Protein AF-A0A936ED18-F1 (afdb_monomer)

Sequence (251 aa):
MFDWNVVWSSPESDWTSATAWGDMDGDGDLDLAVANIYQPTQIYRAENETLNLFWSSAEVGNGQDIAWGDMDDDGDLDLAVGGVPVNLVYENREGEFVLDWSSTESATTRAIAWGDVDGDGDLDLAVGNAGINQLYKNNGGALTLAWSSAEADNTFSLAWGDVDRDNDLDLVVGNYGLTANRLYLNNSGTLALSWSSAEEEDTTSVAWGDIDGDSDLDLAVGNYNAQPNRLYLNTEGNLDLAWTTTLADTT

Structure (mmCIF, N/CA/C/O backbone):
data_AF-A0A936ED18-F1
#
_entry.id   AF-A0A936ED18-F1
#
loop_
_atom_site.group_PDB
_atom_site.id
_atom_site.type_symbol
_atom_site.label_atom_id
_atom_site.label_alt_id
_atom_site.label_comp_id
_atom_site.label_asym_id
_atom_site.label_entity_id
_atom_site.label_seq_id
_atom_site.pdbx_PDB_ins_code
_atom_site.Cartn_x
_atom_site.Cartn_y
_atom_site.Cartn_z
_atom_site.occupancy
_atom_site.B_iso_or_equiv
_atom_site.auth_seq_id
_atom_site.auth_comp_id
_atom_site.auth_asym_id
_atom_site.auth_atom_id
_atom_site.pdbx_PDB_model_num
ATOM 1 N N . MET A 1 1 ? 16.133 -26.882 19.789 1.00 54.38 1 MET A N 1
ATOM 2 C CA . MET A 1 1 ? 17.007 -25.695 19.745 1.00 54.38 1 MET A CA 1
ATOM 3 C C . MET A 1 1 ? 17.150 -25.388 18.272 1.00 54.38 1 MET A C 1
ATOM 5 O O . MET A 1 1 ? 17.714 -26.216 17.573 1.00 54.38 1 MET A O 1
ATOM 9 N N . PHE A 1 2 ? 16.480 -24.341 17.798 1.00 61.56 2 PHE A N 1
ATOM 10 C CA . PHE A 1 2 ? 16.638 -23.877 16.422 1.00 61.56 2 PHE A CA 1
ATOM 11 C C . PHE A 1 2 ? 17.972 -23.142 16.339 1.00 61.56 2 PHE A C 1
ATOM 13 O O . PHE A 1 2 ? 18.313 -22.399 17.262 1.00 61.56 2 PHE A O 1
ATOM 20 N N . ASP A 1 3 ? 18.747 -23.439 15.306 1.00 70.44 3 ASP A N 1
ATOM 21 C CA . ASP A 1 3 ? 20.043 -22.818 15.076 1.00 70.44 3 ASP A CA 1
ATOM 22 C C . ASP A 1 3 ? 19.832 -21.627 14.139 1.00 70.44 3 ASP A C 1
ATOM 24 O O . ASP A 1 3 ? 19.547 -21.801 12.957 1.00 70.44 3 ASP A O 1
ATOM 28 N N . TRP A 1 4 ? 19.878 -20.417 14.695 1.00 79.38 4 TRP A N 1
ATOM 29 C CA . TRP A 1 4 ? 19.662 -19.165 13.967 1.00 79.38 4 TRP A CA 1
ATOM 30 C C . TRP A 1 4 ? 20.977 -18.679 13.350 1.00 79.38 4 TRP A C 1
ATOM 32 O O . TRP A 1 4 ? 21.493 -17.618 13.704 1.00 79.38 4 TRP A O 1
ATOM 42 N N . ASN A 1 5 ? 21.555 -19.489 12.464 1.00 83.38 5 ASN A N 1
ATOM 43 C CA . ASN A 1 5 ? 22.746 -19.099 11.717 1.00 83.38 5 ASN A CA 1
ATOM 44 C C . ASN A 1 5 ? 22.362 -18.218 10.528 1.00 83.38 5 ASN A C 1
ATOM 46 O O . ASN A 1 5 ? 21.384 -18.484 9.834 1.00 83.38 5 ASN A O 1
ATOM 50 N N . VAL A 1 6 ? 23.174 -17.196 10.264 1.00 82.62 6 VAL A N 1
ATOM 51 C CA . VAL A 1 6 ? 23.081 -16.426 9.020 1.00 82.62 6 VAL A CA 1
ATOM 52 C C . VAL A 1 6 ? 23.448 -17.354 7.863 1.00 82.62 6 VAL A C 1
ATOM 54 O O . VAL A 1 6 ? 24.589 -17.811 7.781 1.00 82.62 6 VAL A O 1
ATOM 57 N N . VAL A 1 7 ? 22.479 -17.642 6.995 1.00 83.38 7 VAL A N 1
ATOM 58 C CA . VAL A 1 7 ? 22.664 -18.482 5.797 1.00 83.38 7 VAL A CA 1
ATOM 59 C C . VAL A 1 7 ? 23.070 -17.664 4.572 1.00 83.38 7 VAL A C 1
ATOM 61 O O . VAL A 1 7 ? 23.747 -18.175 3.684 1.00 83.38 7 VAL A O 1
ATOM 64 N N . TRP A 1 8 ? 22.724 -16.375 4.557 1.00 87.88 8 TRP A N 1
ATOM 65 C CA . TRP A 1 8 ? 23.047 -15.449 3.481 1.00 87.88 8 TRP A CA 1
ATOM 66 C C . TRP A 1 8 ? 23.107 -14.002 3.985 1.00 87.88 8 TRP A C 1
ATOM 68 O O . TRP A 1 8 ? 22.421 -13.629 4.935 1.00 87.88 8 TRP A O 1
ATOM 78 N N . SER A 1 9 ? 23.930 -13.189 3.330 1.00 84.06 9 SER A N 1
ATOM 79 C CA . SER A 1 9 ? 23.974 -11.734 3.483 1.00 84.06 9 SER A CA 1
ATOM 80 C C . SER A 1 9 ? 24.199 -11.117 2.110 1.00 84.06 9 SER A C 1
ATOM 82 O O . SER A 1 9 ? 25.062 -11.614 1.376 1.00 84.06 9 SER A O 1
ATOM 84 N N . SER A 1 10 ? 23.498 -10.029 1.783 1.00 80.38 10 SER A N 1
ATOM 85 C CA . SER A 1 10 ? 23.769 -9.305 0.542 1.00 80.38 10 SER A CA 1
ATOM 86 C C . SER A 1 10 ? 25.223 -8.800 0.531 1.00 80.38 10 SER A C 1
ATOM 88 O O . SER A 1 10 ? 25.765 -8.423 1.576 1.00 80.38 10 SER A O 1
ATOM 90 N N . PRO A 1 11 ? 25.902 -8.826 -0.630 1.00 77.19 11 PRO A N 1
ATOM 91 C CA . PRO A 1 11 ? 27.247 -8.268 -0.760 1.00 77.19 11 PRO A CA 1
ATOM 92 C C . PRO A 1 11 ? 27.241 -6.732 -0.853 1.00 77.19 11 PRO A C 1
ATOM 94 O O . PRO A 1 11 ? 28.294 -6.111 -0.704 1.00 77.19 11 PRO A O 1
ATOM 97 N N . GLU A 1 12 ? 26.076 -6.138 -1.118 1.00 78.06 12 GLU A N 1
ATOM 98 C CA . GLU A 1 12 ? 25.869 -4.699 -1.274 1.00 78.06 12 GLU A CA 1
ATOM 99 C C . GLU A 1 12 ? 25.781 -3.989 0.087 1.00 78.06 12 GLU A C 1
ATOM 101 O O . GLU A 1 12 ? 25.346 -4.557 1.088 1.00 78.06 12 GLU A O 1
ATOM 106 N N . SER A 1 13 ? 26.181 -2.716 0.127 1.00 80.56 13 SER A N 1
ATOM 107 C CA . SER A 1 13 ? 26.105 -1.866 1.329 1.00 80.56 13 SER A CA 1
ATOM 108 C C . SER A 1 13 ? 24.971 -0.841 1.256 1.00 80.56 13 SER A C 1
ATOM 110 O O . SER A 1 13 ? 25.089 0.260 1.803 1.00 80.56 13 SER A O 1
ATOM 112 N N . ASP A 1 14 ? 23.919 -1.177 0.518 1.00 85.00 14 ASP A N 1
ATOM 113 C CA . ASP A 1 14 ? 22.814 -0.277 0.222 1.00 85.00 14 ASP A CA 1
ATOM 114 C C . ASP A 1 14 ? 21.907 -0.064 1.434 1.00 85.00 14 ASP A C 1
ATOM 116 O O . ASP A 1 14 ? 21.881 -0.842 2.391 1.00 85.00 14 ASP A O 1
ATOM 120 N N . TRP A 1 15 ? 21.179 1.050 1.420 1.00 90.69 15 TRP A N 1
ATOM 121 C CA . TRP A 1 15 ? 20.176 1.341 2.436 1.00 90.69 15 TRP A CA 1
ATOM 122 C C . TRP A 1 15 ? 18.835 0.804 1.960 1.00 90.69 15 TRP A C 1
ATOM 124 O O . TRP A 1 15 ? 18.133 1.470 1.204 1.00 90.69 15 TRP A O 1
ATOM 134 N N . THR A 1 16 ? 18.494 -0.400 2.401 1.00 92.00 16 THR A N 1
ATOM 135 C CA . THR A 1 16 ? 17.199 -1.023 2.118 1.00 92.00 16 THR A CA 1
ATOM 136 C C . THR A 1 16 ? 16.125 -0.443 3.034 1.00 92.00 16 THR A C 1
ATOM 138 O O . THR A 1 16 ? 16.312 -0.368 4.250 1.00 92.00 16 THR A O 1
ATOM 141 N N . SER A 1 17 ? 15.014 -0.006 2.446 1.00 94.31 17 SER A N 1
ATOM 142 C CA . SER A 1 17 ? 13.858 0.556 3.157 1.00 94.31 17 SER A CA 1
ATOM 143 C C . SER A 1 17 ? 12.741 -0.465 3.347 1.00 94.31 17 SER A C 1
ATOM 145 O O . SER A 1 17 ? 12.109 -0.465 4.400 1.00 94.31 17 SER A O 1
ATOM 147 N N . ALA A 1 18 ? 12.544 -1.348 2.366 1.00 96.69 18 ALA A N 1
ATOM 148 C CA . ALA A 1 18 ? 11.504 -2.366 2.384 1.00 96.69 18 ALA A CA 1
ATOM 149 C C . ALA A 1 18 ? 11.919 -3.626 1.617 1.00 96.69 18 ALA A C 1
ATOM 151 O O . ALA A 1 18 ? 12.785 -3.594 0.737 1.00 96.69 18 ALA A O 1
ATOM 152 N N . THR A 1 19 ? 11.277 -4.736 1.970 1.00 97.12 19 THR A N 1
ATOM 153 C CA . THR A 1 19 ? 11.480 -6.068 1.393 1.00 97.12 19 THR A CA 1
ATOM 154 C C . THR A 1 19 ? 10.131 -6.739 1.180 1.00 97.12 19 THR A C 1
ATOM 156 O O . THR A 1 19 ? 9.298 -6.671 2.083 1.00 97.12 19 THR A O 1
ATOM 159 N N . ALA A 1 20 ? 9.962 -7.473 0.084 1.00 98.06 20 ALA A N 1
ATOM 160 C CA . ALA A 1 20 ? 8.796 -8.325 -0.139 1.00 98.06 20 ALA A CA 1
ATOM 161 C C . ALA A 1 20 ? 9.226 -9.707 -0.640 1.00 98.06 20 ALA A C 1
ATOM 163 O O . ALA A 1 20 ? 10.127 -9.818 -1.471 1.00 98.06 20 ALA A O 1
ATOM 164 N N . TRP A 1 21 ? 8.571 -10.748 -0.127 1.00 97.81 21 TRP A N 1
ATOM 165 C CA . TRP A 1 21 ? 8.765 -12.127 -0.573 1.00 97.81 21 TRP A CA 1
ATOM 166 C C . TRP A 1 21 ? 7.647 -12.532 -1.534 1.00 97.81 21 TRP A C 1
ATOM 168 O O . TRP A 1 21 ? 6.486 -12.239 -1.250 1.00 97.81 21 TRP A O 1
ATOM 178 N N . GLY A 1 22 ? 7.987 -13.214 -2.624 1.00 96.75 22 GLY A N 1
ATOM 179 C CA . GLY A 1 22 ? 7.035 -13.719 -3.618 1.00 96.75 22 GLY A CA 1
ATOM 180 C C . GLY A 1 22 ? 7.686 -14.785 -4.495 1.00 96.75 22 GLY A C 1
ATOM 181 O O . GLY A 1 22 ? 8.886 -14.721 -4.709 1.00 96.75 22 GLY A O 1
ATOM 182 N N . ASP A 1 23 ? 6.925 -15.774 -4.948 1.00 96.12 23 ASP A N 1
ATOM 183 C CA . ASP A 1 23 ? 7.397 -16.799 -5.893 1.00 96.12 23 ASP A CA 1
ATOM 184 C C . ASP A 1 23 ? 7.250 -16.234 -7.314 1.00 96.12 23 ASP A C 1
ATOM 186 O O . ASP A 1 23 ? 6.160 -16.289 -7.883 1.00 96.12 23 ASP A O 1
ATOM 190 N N . MET A 1 24 ? 8.289 -15.562 -7.831 1.00 95.06 24 MET A N 1
ATOM 191 C CA . MET A 1 24 ? 8.181 -14.801 -9.091 1.00 95.06 24 MET A CA 1
ATOM 192 C C . MET A 1 24 ? 8.385 -15.660 -10.344 1.00 95.06 24 MET A C 1
ATOM 194 O O . MET A 1 24 ? 8.153 -15.168 -11.448 1.00 95.06 24 MET A O 1
ATOM 198 N N . ASP A 1 25 ? 8.860 -16.901 -10.200 1.00 93.38 25 ASP A N 1
ATOM 199 C CA . ASP A 1 25 ? 9.063 -17.829 -11.320 1.00 93.38 25 ASP A CA 1
ATOM 200 C C . ASP A 1 25 ? 8.286 -19.156 -11.197 1.00 93.38 25 ASP A C 1
ATOM 202 O O . ASP A 1 25 ? 8.380 -20.023 -12.076 1.00 93.38 25 ASP A O 1
ATOM 206 N N . GLY A 1 26 ? 7.449 -19.285 -10.163 1.00 93.25 26 GLY A N 1
ATOM 207 C CA . GLY A 1 26 ? 6.506 -20.383 -9.972 1.00 93.25 26 GLY A CA 1
ATOM 208 C C . GLY A 1 26 ? 7.170 -21.703 -9.581 1.00 93.25 26 GLY A C 1
ATOM 209 O O . GLY A 1 26 ? 6.584 -22.775 -9.801 1.00 93.25 26 GLY A O 1
ATOM 210 N N . ASP A 1 27 ? 8.400 -21.663 -9.064 1.00 93.69 27 ASP A N 1
ATOM 211 C CA . ASP A 1 27 ? 9.161 -22.853 -8.688 1.00 93.69 27 ASP A CA 1
ATOM 212 C C . ASP A 1 27 ? 8.855 -23.356 -7.262 1.00 93.69 27 ASP A C 1
ATOM 214 O O . ASP A 1 27 ? 9.178 -24.504 -6.917 1.00 93.69 27 ASP A O 1
ATOM 218 N N . GLY A 1 28 ? 8.112 -22.558 -6.487 1.00 93.19 28 GLY A N 1
ATOM 219 C CA . GLY A 1 28 ? 7.664 -22.845 -5.129 1.00 93.19 28 GLY A CA 1
ATOM 220 C C . GLY A 1 28 ? 8.601 -22.347 -4.027 1.00 93.19 28 GLY A C 1
ATOM 221 O O . GLY A 1 28 ? 8.231 -22.458 -2.849 1.00 93.19 28 GLY A O 1
ATOM 222 N N . ASP A 1 29 ? 9.775 -21.814 -4.367 1.00 94.50 29 ASP A N 1
ATOM 223 C CA . ASP A 1 29 ? 10.644 -21.084 -3.452 1.00 94.50 29 ASP A CA 1
ATOM 224 C C . ASP A 1 29 ? 10.296 -19.580 -3.500 1.00 94.50 29 ASP A C 1
ATOM 226 O O . ASP A 1 29 ? 9.948 -19.020 -4.530 1.00 94.50 29 ASP A O 1
ATOM 230 N N . LEU A 1 30 ? 10.329 -18.894 -2.351 1.00 96.19 30 LEU A N 1
ATOM 231 C CA . LEU A 1 30 ? 10.054 -17.452 -2.322 1.00 96.19 30 LEU A CA 1
ATOM 232 C C . LEU A 1 30 ? 11.314 -16.657 -2.666 1.00 96.19 30 LEU A C 1
ATOM 234 O O . LEU A 1 30 ? 12.345 -16.800 -2.004 1.00 96.19 30 LEU A O 1
ATOM 238 N N . ASP A 1 31 ? 11.176 -15.728 -3.600 1.00 97.00 31 ASP A N 1
ATOM 239 C CA . ASP A 1 31 ? 12.182 -14.760 -4.013 1.00 97.00 31 ASP A CA 1
ATOM 240 C C . ASP A 1 31 ? 12.042 -13.439 -3.263 1.00 97.00 31 ASP A C 1
ATOM 242 O O . ASP A 1 31 ? 10.969 -13.065 -2.784 1.00 97.00 31 ASP A O 1
ATOM 246 N N . LEU A 1 32 ? 13.151 -12.709 -3.149 1.00 97.12 32 LEU A N 1
ATOM 247 C CA . LEU A 1 32 ? 13.230 -11.486 -2.357 1.00 97.12 32 LEU A CA 1
ATOM 248 C C . LEU A 1 32 ? 13.351 -10.254 -3.253 1.00 97.12 32 LEU A C 1
ATOM 250 O O . LEU A 1 32 ? 14.406 -10.011 -3.841 1.00 97.12 32 LEU A O 1
ATOM 254 N N . ALA A 1 33 ? 12.327 -9.407 -3.262 1.00 97.81 33 ALA A N 1
ATOM 255 C CA . ALA A 1 33 ? 12.436 -8.041 -3.756 1.00 97.81 33 ALA A CA 1
ATOM 256 C C . ALA A 1 33 ? 12.873 -7.085 -2.644 1.00 97.81 33 ALA A C 1
ATOM 258 O O . ALA A 1 33 ? 12.4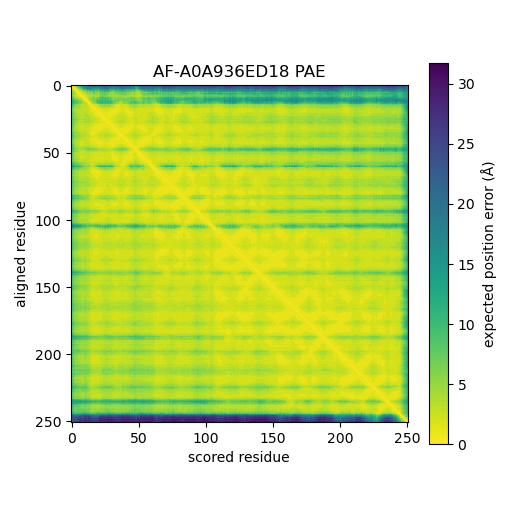53 -7.206 -1.490 1.00 97.81 33 ALA A O 1
ATOM 259 N N . VAL A 1 34 ? 13.691 -6.097 -3.002 1.00 97.00 34 VAL A N 1
ATOM 260 C CA . VAL A 1 34 ? 14.165 -5.043 -2.099 1.00 97.00 34 VAL A CA 1
ATOM 261 C C . VAL A 1 34 ? 14.072 -3.668 -2.743 1.00 97.00 34 VAL A C 1
ATOM 263 O O . VAL A 1 34 ? 14.646 -3.413 -3.806 1.00 97.00 34 VAL A O 1
ATOM 266 N N . ALA A 1 35 ? 13.408 -2.754 -2.039 1.00 96.81 35 ALA A N 1
ATOM 267 C CA . ALA A 1 35 ? 13.459 -1.330 -2.325 1.00 96.81 35 ALA A CA 1
ATOM 268 C C . ALA A 1 35 ? 14.669 -0.709 -1.623 1.00 96.81 35 ALA A C 1
ATOM 270 O O . ALA A 1 35 ? 14.837 -0.827 -0.405 1.00 96.81 35 ALA A O 1
ATOM 271 N N . ASN A 1 36 ? 15.502 -0.014 -2.396 1.00 95.44 36 ASN A N 1
ATOM 272 C CA . ASN A 1 36 ? 16.691 0.648 -1.880 1.00 95.44 36 ASN A CA 1
ATOM 273 C C . ASN A 1 36 ? 16.589 2.175 -1.993 1.00 95.44 36 ASN A C 1
ATOM 275 O O . ASN A 1 36 ? 15.934 2.742 -2.871 1.00 95.44 36 ASN A O 1
ATOM 279 N N . ILE A 1 37 ? 17.281 2.854 -1.083 1.00 93.38 37 ILE A N 1
ATOM 280 C CA . ILE A 1 37 ? 17.378 4.307 -1.014 1.00 93.38 37 ILE A CA 1
ATOM 281 C C . ILE A 1 37 ? 18.620 4.766 -1.789 1.00 93.38 37 ILE A C 1
ATOM 283 O O . ILE A 1 37 ? 19.741 4.369 -1.474 1.00 93.38 37 ILE A O 1
ATOM 287 N N . TYR A 1 38 ? 18.423 5.661 -2.761 1.00 93.25 38 TYR A N 1
ATOM 288 C CA . TYR A 1 38 ? 19.455 6.191 -3.668 1.00 93.25 38 TYR A CA 1
ATOM 289 C C . TYR A 1 38 ? 20.162 5.128 -4.519 1.00 93.25 38 TYR A C 1
ATOM 291 O O . TYR A 1 38 ? 21.264 5.374 -5.009 1.00 93.25 38 TYR A O 1
ATOM 299 N N . GLN A 1 39 ? 19.533 3.967 -4.686 1.00 94.81 39 GLN A N 1
ATOM 300 C CA . GLN A 1 39 ? 20.057 2.799 -5.387 1.00 94.81 39 GLN A CA 1
ATOM 301 C C . GLN A 1 39 ? 18.920 2.117 -6.161 1.00 94.81 39 GLN A C 1
ATOM 303 O O . GLN A 1 39 ? 17.752 2.409 -5.890 1.00 94.81 39 GLN A O 1
ATOM 308 N N . PRO A 1 40 ? 19.229 1.239 -7.128 1.00 95.56 40 PRO A N 1
ATOM 309 C CA . PRO A 1 40 ? 18.208 0.473 -7.832 1.00 95.56 40 PRO A CA 1
ATOM 310 C C . PRO A 1 40 ? 17.373 -0.398 -6.890 1.00 95.56 40 PRO A C 1
ATOM 312 O O . PRO A 1 40 ? 17.897 -0.970 -5.931 1.00 95.56 40 PRO A O 1
ATOM 315 N N . THR A 1 41 ? 16.095 -0.577 -7.220 1.00 96.38 41 THR A N 1
ATOM 316 C CA . THR A 1 41 ? 15.324 -1.740 -6.760 1.00 96.38 41 THR A CA 1
ATOM 317 C C . THR A 1 41 ? 15.977 -3.006 -7.305 1.00 96.38 41 THR A C 1
ATOM 319 O O . THR A 1 41 ? 16.385 -3.030 -8.473 1.00 96.38 41 THR A O 1
ATOM 322 N N . GLN A 1 42 ? 16.087 -4.036 -6.467 1.00 96.62 42 GLN A N 1
ATOM 323 C CA . GLN A 1 42 ? 16.711 -5.310 -6.820 1.00 96.62 42 GLN A CA 1
ATOM 324 C C . GLN A 1 42 ? 15.792 -6.481 -6.484 1.00 96.62 42 GLN A C 1
ATOM 326 O O . GLN A 1 42 ? 15.000 -6.408 -5.545 1.00 96.62 42 GLN A O 1
ATOM 331 N N . ILE A 1 43 ? 15.954 -7.571 -7.228 1.00 97.12 43 ILE A N 1
ATOM 332 C CA . ILE A 1 43 ? 15.314 -8.856 -6.949 1.00 97.12 43 ILE A CA 1
ATOM 333 C C . ILE A 1 43 ? 16.407 -9.910 -6.803 1.00 97.12 43 ILE A C 1
ATOM 335 O O . ILE A 1 43 ? 17.327 -9.986 -7.626 1.00 97.12 43 ILE A O 1
ATOM 339 N N . TYR A 1 44 ? 16.305 -10.714 -5.753 1.00 96.50 44 TYR A N 1
ATOM 340 C CA . TYR A 1 44 ? 17.177 -11.841 -5.479 1.00 96.50 44 TYR A CA 1
ATOM 341 C C . TYR A 1 44 ? 16.382 -13.136 -5.611 1.00 96.50 44 TYR A C 1
ATOM 343 O O . TYR A 1 44 ? 15.467 -13.364 -4.821 1.00 96.50 44 TYR A O 1
ATOM 351 N N . ARG A 1 45 ? 16.769 -13.984 -6.567 1.00 96.25 45 ARG A N 1
ATOM 352 C CA . ARG A 1 45 ? 16.155 -15.297 -6.758 1.00 96.25 45 ARG A CA 1
ATOM 353 C C . ARG A 1 45 ? 16.688 -16.306 -5.745 1.00 96.25 45 ARG A C 1
ATOM 355 O O . ARG A 1 45 ? 17.909 -16.366 -5.524 1.00 96.25 45 ARG A O 1
ATOM 362 N N . ALA A 1 46 ? 15.799 -17.088 -5.150 1.00 95.75 46 ALA A N 1
ATOM 363 C CA . ALA A 1 46 ? 16.128 -18.206 -4.290 1.00 95.75 46 ALA A CA 1
ATOM 364 C C . ALA A 1 46 ? 16.588 -19.406 -5.129 1.00 95.75 46 ALA A C 1
ATOM 366 O O . ALA A 1 46 ? 15.912 -19.878 -6.025 1.00 95.75 46 ALA A O 1
ATOM 367 N N . GLU A 1 47 ? 17.786 -19.915 -4.846 1.00 92.50 47 GLU A N 1
ATOM 368 C CA . GLU A 1 47 ? 18.294 -21.141 -5.455 1.00 92.50 47 GLU A CA 1
ATOM 369 C C . GLU A 1 47 ? 19.134 -21.911 -4.440 1.00 92.50 47 GLU A C 1
ATOM 371 O O . GLU A 1 47 ? 20.111 -21.385 -3.895 1.00 92.50 47 GLU A O 1
ATOM 376 N N . ASN A 1 48 ? 18.815 -23.192 -4.233 1.00 87.88 48 ASN A N 1
ATOM 377 C CA . ASN A 1 48 ? 19.576 -24.089 -3.354 1.00 87.88 48 ASN A CA 1
ATOM 378 C C . ASN A 1 48 ? 19.821 -23.490 -1.952 1.00 87.88 48 ASN A C 1
ATOM 380 O O . ASN A 1 48 ? 20.955 -23.497 -1.470 1.00 87.88 48 ASN A O 1
ATOM 384 N N . GLU A 1 49 ? 18.772 -22.954 -1.317 1.00 85.12 49 GLU A N 1
ATOM 385 C CA . GLU A 1 49 ? 18.825 -22.311 0.011 1.00 85.12 49 GLU A CA 1
ATOM 386 C C . GLU A 1 49 ? 19.689 -21.027 0.070 1.00 85.12 49 GLU A C 1
ATOM 388 O O . GLU A 1 49 ? 20.093 -20.585 1.149 1.00 85.12 49 GLU A O 1
ATOM 393 N N . THR A 1 50 ? 19.985 -20.408 -1.077 1.00 90.62 50 THR A N 1
ATOM 394 C CA . THR A 1 50 ? 20.740 -19.146 -1.175 1.00 90.62 50 THR A CA 1
ATOM 395 C C . THR A 1 50 ? 20.014 -18.120 -2.034 1.00 90.62 50 THR A C 1
ATOM 397 O O . THR A 1 50 ? 19.226 -18.490 -2.893 1.00 90.62 50 THR A O 1
ATOM 400 N N . LEU A 1 51 ? 20.300 -16.833 -1.829 1.00 93.94 51 LEU A N 1
ATOM 401 C CA . LEU A 1 51 ? 19.749 -15.740 -2.631 1.00 93.94 51 LEU A CA 1
ATOM 402 C C . LEU A 1 51 ? 20.797 -15.217 -3.621 1.00 93.94 51 LEU A C 1
ATOM 404 O O . LEU A 1 51 ? 21.926 -14.894 -3.237 1.00 93.94 51 LEU A O 1
ATOM 408 N N . ASN A 1 52 ? 20.433 -15.098 -4.893 1.00 93.38 52 ASN A N 1
ATOM 409 C CA . ASN A 1 52 ? 21.316 -14.600 -5.945 1.00 93.38 52 ASN A CA 1
ATOM 410 C C . ASN A 1 52 ? 20.691 -13.376 -6.604 1.00 93.38 52 ASN A C 1
ATOM 412 O O . ASN A 1 52 ? 19.523 -13.418 -6.968 1.00 93.38 52 ASN A O 1
ATOM 416 N N . LEU A 1 53 ? 21.460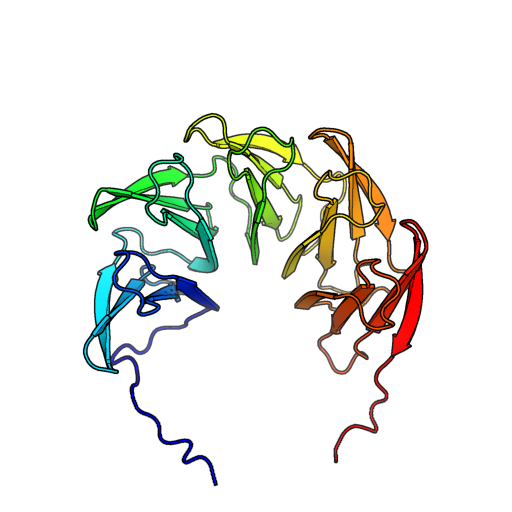 -12.294 -6.775 1.00 94.44 53 LEU A N 1
ATOM 417 C CA . LEU A 1 53 ? 20.971 -11.109 -7.484 1.00 94.44 53 LEU A CA 1
ATOM 418 C C . LEU A 1 53 ? 20.541 -11.517 -8.899 1.00 94.44 53 LEU A C 1
ATOM 420 O O . LEU A 1 53 ? 21.379 -11.918 -9.709 1.00 94.44 53 LEU A O 1
ATOM 424 N N . PHE A 1 54 ? 19.243 -11.418 -9.163 1.00 95.69 54 PHE A N 1
ATOM 425 C CA . PHE A 1 54 ? 18.615 -11.830 -10.410 1.00 95.69 54 PHE A CA 1
ATOM 426 C C . PHE A 1 54 ? 18.392 -10.629 -11.324 1.00 95.69 54 PHE A C 1
ATOM 428 O O . PHE A 1 54 ? 18.777 -10.652 -12.493 1.00 95.69 54 PHE A O 1
ATOM 435 N N . TRP A 1 55 ? 17.842 -9.550 -10.767 1.00 96.69 55 TRP A N 1
ATOM 436 C CA . TRP A 1 55 ? 17.485 -8.359 -11.526 1.00 96.69 55 TRP A CA 1
ATOM 437 C C . TRP A 1 55 ? 17.770 -7.068 -10.754 1.00 96.69 55 TRP A C 1
ATOM 439 O O . TRP A 1 55 ? 17.842 -7.036 -9.523 1.00 96.69 55 TRP A O 1
ATOM 449 N N . SER A 1 56 ? 17.968 -5.982 -11.498 1.00 96.00 56 SER A N 1
ATOM 450 C CA . SER A 1 56 ? 18.077 -4.622 -10.974 1.00 96.00 56 SER A CA 1
ATOM 451 C C . SER A 1 56 ? 17.420 -3.647 -11.942 1.00 96.00 56 SER A C 1
ATOM 453 O O . SER A 1 56 ? 17.711 -3.679 -13.138 1.00 96.00 56 SER A O 1
ATOM 455 N N . SER A 1 57 ? 16.588 -2.758 -11.407 1.00 96.38 57 SER A N 1
ATOM 456 C CA . SER A 1 57 ? 16.009 -1.642 -12.168 1.00 96.38 57 SER A CA 1
ATOM 457 C C . SER A 1 57 ? 17.088 -0.750 -12.794 1.00 96.38 57 SER A C 1
ATOM 459 O O . SER A 1 57 ? 18.214 -0.643 -12.295 1.00 96.38 57 SER A O 1
ATOM 461 N N . ALA A 1 58 ? 16.752 -0.092 -13.906 1.00 94.62 58 ALA A N 1
ATOM 462 C CA . ALA A 1 58 ? 17.631 0.909 -14.515 1.00 94.62 58 ALA A CA 1
ATOM 463 C C . ALA A 1 58 ? 17.596 2.233 -13.730 1.00 94.62 58 ALA A C 1
ATOM 465 O O . ALA A 1 58 ? 18.557 3.009 -13.725 1.00 94.62 58 ALA A O 1
ATOM 466 N N . GLU A 1 59 ? 16.468 2.487 -13.079 1.00 92.88 59 GLU A N 1
ATOM 467 C CA . GLU A 1 59 ? 16.155 3.653 -12.285 1.00 92.88 59 GLU A CA 1
ATOM 468 C C . GLU A 1 59 ? 16.885 3.589 -10.944 1.00 92.88 59 GLU A C 1
ATOM 470 O O . GLU A 1 59 ? 16.707 2.681 -10.139 1.00 92.88 59 GLU A O 1
ATOM 475 N N . VAL A 1 60 ? 17.685 4.614 -10.663 1.00 91.19 60 VAL A N 1
ATOM 476 C CA . VAL A 1 60 ? 18.232 4.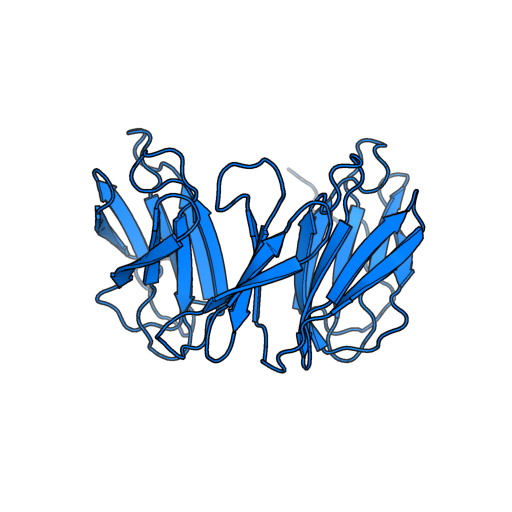833 -9.323 1.00 91.19 60 VAL A CA 1
ATOM 477 C C . VAL A 1 60 ? 17.270 5.750 -8.586 1.00 91.19 60 VAL A C 1
ATOM 479 O O . VAL A 1 60 ? 17.194 6.947 -8.877 1.00 91.19 60 VAL A O 1
ATOM 482 N N . GLY A 1 61 ? 16.508 5.170 -7.665 1.00 85.88 61 GLY A N 1
ATOM 483 C CA . GLY A 1 61 ? 15.410 5.840 -6.985 1.00 85.88 61 GLY A CA 1
ATOM 484 C C . GLY A 1 61 ? 15.602 5.934 -5.481 1.00 85.88 61 GLY A C 1
ATOM 485 O O . GLY A 1 61 ? 16.618 5.536 -4.914 1.00 85.88 61 GLY A O 1
ATOM 486 N N . ASN A 1 62 ? 14.598 6.495 -4.823 1.00 92.81 62 ASN A N 1
ATOM 487 C CA . ASN A 1 62 ? 14.443 6.374 -3.385 1.00 92.81 62 ASN A CA 1
ATOM 488 C C . ASN A 1 62 ? 13.195 5.532 -3.119 1.00 92.81 62 ASN A C 1
ATOM 490 O O . ASN A 1 62 ? 12.123 6.089 -2.877 1.00 92.81 62 ASN A O 1
ATOM 494 N N . GLY A 1 63 ? 13.343 4.210 -3.248 1.00 94.94 63 GLY A N 1
ATOM 495 C CA . GLY A 1 63 ? 12.296 3.263 -2.891 1.00 94.94 63 GLY A CA 1
ATOM 496 C C . GLY A 1 63 ? 12.062 3.319 -1.386 1.00 94.94 63 GLY A C 1
ATOM 497 O O . GLY A 1 63 ? 13.013 3.374 -0.604 1.00 94.94 63 GLY A O 1
ATOM 498 N N . GLN A 1 64 ? 10.805 3.377 -0.976 1.00 96.56 64 GLN A N 1
ATOM 499 C CA . GLN A 1 64 ? 10.372 3.453 0.420 1.00 96.56 64 GLN A CA 1
ATOM 500 C C . GLN A 1 64 ? 9.537 2.240 0.811 1.00 96.56 64 GLN A C 1
ATOM 502 O O . GLN A 1 64 ? 9.612 1.831 1.963 1.00 96.56 64 GLN A O 1
ATOM 507 N N . ASP A 1 65 ? 8.795 1.673 -0.140 1.00 98.12 65 ASP A N 1
ATOM 508 C CA . ASP A 1 65 ? 8.006 0.465 0.059 1.00 98.12 65 ASP A CA 1
ATOM 509 C C . ASP A 1 65 ? 7.910 -0.354 -1.238 1.00 98.12 65 ASP A C 1
ATOM 511 O O . ASP A 1 65 ? 8.180 0.172 -2.325 1.00 98.12 65 ASP A O 1
ATOM 515 N N . ILE A 1 66 ? 7.588 -1.643 -1.126 1.00 98.38 66 ILE A N 1
ATOM 516 C CA . ILE A 1 66 ? 7.605 -2.594 -2.243 1.00 98.38 66 ILE A CA 1
ATOM 517 C C . ILE A 1 66 ? 6.561 -3.696 -2.060 1.00 98.38 66 ILE A C 1
ATOM 519 O O . ILE A 1 66 ? 6.426 -4.238 -0.966 1.00 98.38 66 ILE A O 1
ATOM 523 N N . ALA A 1 67 ? 5.844 -4.047 -3.128 1.00 98.56 67 ALA A N 1
ATOM 524 C CA . ALA A 1 67 ? 4.802 -5.068 -3.083 1.00 98.56 67 ALA A CA 1
ATOM 525 C C . ALA A 1 67 ? 4.727 -5.868 -4.390 1.00 98.56 67 ALA A C 1
ATOM 527 O O . ALA A 1 67 ? 4.763 -5.292 -5.479 1.00 98.56 67 ALA A O 1
ATOM 528 N N . TRP A 1 68 ? 4.581 -7.187 -4.252 1.00 98.44 68 TRP A N 1
ATOM 529 C CA . TRP A 1 68 ? 4.274 -8.102 -5.351 1.00 98.44 68 TRP A CA 1
ATOM 530 C C . TRP A 1 68 ? 2.766 -8.146 -5.613 1.00 98.44 68 TRP A C 1
ATOM 532 O O . TRP A 1 68 ? 1.993 -8.157 -4.652 1.00 98.44 68 TRP A O 1
ATOM 542 N N . GLY A 1 69 ? 2.359 -8.212 -6.876 1.00 97.25 69 GLY A N 1
ATOM 543 C CA . GLY A 1 69 ? 0.972 -8.425 -7.295 1.00 97.25 69 GLY A CA 1
ATOM 544 C C . GLY A 1 69 ? 0.910 -8.728 -8.788 1.00 97.25 69 GLY A C 1
ATOM 545 O O . GLY A 1 69 ? 1.725 -8.199 -9.522 1.00 97.25 69 GLY A O 1
ATOM 546 N N . ASP A 1 70 ? -0.011 -9.583 -9.213 1.00 96.88 70 ASP A N 1
ATOM 547 C CA . ASP A 1 70 ? -0.293 -9.846 -10.631 1.00 96.88 70 ASP A CA 1
ATOM 548 C C . ASP A 1 70 ? -1.175 -8.698 -11.155 1.00 96.88 70 ASP A C 1
ATOM 550 O O . ASP A 1 70 ? -2.334 -8.570 -10.756 1.00 96.88 70 ASP A O 1
ATOM 554 N N . MET A 1 71 ? -0.587 -7.752 -11.892 1.00 96.44 71 MET A N 1
ATOM 555 C CA . MET A 1 71 ? -1.267 -6.527 -12.325 1.00 96.44 71 MET A CA 1
ATOM 556 C C . MET A 1 71 ? -1.989 -6.717 -13.663 1.00 96.44 71 MET A C 1
ATOM 558 O O . MET A 1 71 ? -2.906 -5.947 -13.964 1.00 96.44 71 MET A O 1
ATOM 562 N N . ASP A 1 72 ? -1.604 -7.680 -14.491 1.00 95.44 72 ASP A N 1
ATOM 563 C CA . ASP A 1 72 ? -2.228 -7.902 -15.798 1.00 95.44 72 ASP A CA 1
ATOM 564 C C . ASP A 1 72 ? -2.974 -9.241 -15.932 1.00 95.44 72 ASP A C 1
ATOM 566 O O . ASP A 1 72 ? -3.495 -9.542 -17.015 1.00 95.44 72 ASP A O 1
ATOM 570 N N . ASP A 1 73 ? -3.140 -9.957 -14.814 1.00 95.44 73 ASP A N 1
ATOM 571 C CA . ASP A 1 73 ? -3.858 -11.228 -14.682 1.00 95.44 73 ASP A CA 1
ATOM 572 C C . ASP A 1 73 ? -3.260 -12.344 -15.561 1.00 95.44 73 ASP A C 1
ATOM 574 O O . ASP A 1 73 ? -3.969 -13.250 -16.039 1.00 95.44 73 ASP A O 1
ATOM 578 N N . ASP A 1 74 ? -1.951 -12.289 -15.819 1.00 94.62 74 ASP A N 1
ATOM 579 C CA . ASP A 1 74 ? -1.248 -13.292 -16.617 1.00 94.62 74 ASP A CA 1
ATOM 580 C C . ASP A 1 74 ? -0.737 -14.488 -15.788 1.00 94.62 74 ASP A C 1
ATOM 582 O O . ASP A 1 74 ? -0.462 -15.563 -16.345 1.00 94.62 74 ASP A O 1
ATOM 586 N N . GLY A 1 75 ? -0.772 -14.360 -14.457 1.00 93.38 75 GLY A N 1
ATOM 587 C CA . GLY A 1 75 ? -0.376 -15.367 -13.480 1.00 93.38 75 GLY A CA 1
ATOM 588 C C . GLY A 1 75 ? 1.051 -15.217 -12.952 1.00 93.38 75 GLY A C 1
ATOM 589 O O . GLY A 1 75 ? 1.408 -15.968 -12.036 1.00 93.38 75 GLY A O 1
ATOM 590 N N . ASP A 1 76 ? 1.843 -14.289 -13.490 1.00 95.06 76 ASP A N 1
ATOM 591 C CA . ASP A 1 76 ? 3.180 -13.960 -13.012 1.00 95.06 76 ASP A CA 1
ATOM 592 C C . ASP A 1 76 ? 3.121 -12.769 -12.029 1.00 95.06 76 ASP A C 1
ATOM 594 O O . ASP A 1 76 ? 2.282 -11.877 -12.107 1.00 95.06 76 ASP A O 1
ATOM 598 N N . LEU A 1 77 ? 3.999 -12.755 -11.018 1.00 97.44 77 LEU A N 1
ATOM 599 C CA . LEU A 1 77 ? 4.025 -11.649 -10.053 1.00 97.44 77 LEU A CA 1
ATOM 600 C C . LEU A 1 77 ? 4.757 -10.426 -10.620 1.00 97.44 77 LEU A C 1
ATOM 602 O O . LEU A 1 77 ? 5.962 -10.494 -10.884 1.00 97.44 77 LEU A O 1
ATOM 606 N N . ASP A 1 78 ? 4.072 -9.282 -10.649 1.00 98.00 78 ASP A N 1
ATOM 607 C CA . ASP A 1 78 ? 4.632 -7.964 -10.952 1.00 98.00 78 ASP A CA 1
ATOM 608 C C . ASP A 1 78 ? 5.060 -7.212 -9.695 1.00 98.00 78 ASP A C 1
ATOM 610 O O . ASP A 1 78 ? 4.684 -7.531 -8.562 1.00 98.00 78 ASP A O 1
ATOM 614 N N . LEU A 1 79 ? 5.860 -6.163 -9.888 1.00 98.31 79 LEU A N 1
ATOM 615 C CA . LEU A 1 79 ? 6.504 -5.449 -8.794 1.00 98.31 79 LEU A CA 1
ATOM 616 C C . LEU A 1 79 ? 6.123 -3.970 -8.753 1.00 98.31 79 LEU A C 1
ATOM 618 O O . LEU A 1 79 ? 6.603 -3.172 -9.560 1.00 98.31 79 LEU A O 1
ATOM 622 N N . ALA A 1 80 ? 5.357 -3.571 -7.737 1.00 98.50 80 ALA A N 1
ATOM 623 C CA . ALA A 1 80 ? 5.151 -2.167 -7.397 1.00 98.50 80 ALA A CA 1
ATOM 624 C C . ALA A 1 80 ? 6.226 -1.662 -6.433 1.00 98.50 80 ALA A C 1
ATOM 626 O O . ALA A 1 80 ? 6.570 -2.315 -5.448 1.00 98.50 80 ALA A O 1
ATOM 627 N N . VAL A 1 81 ? 6.716 -0.450 -6.685 1.00 98.38 81 VAL A N 1
ATOM 628 C CA . VAL A 1 81 ? 7.685 0.255 -5.845 1.00 98.38 81 VAL A CA 1
ATOM 629 C C . VAL A 1 81 ? 7.148 1.644 -5.521 1.00 98.38 81 VAL A C 1
ATOM 631 O O . VAL A 1 81 ? 7.033 2.511 -6.393 1.00 98.38 81 VAL A O 1
ATOM 634 N N . GLY A 1 82 ? 6.855 1.869 -4.243 1.00 97.81 82 GLY A N 1
ATOM 635 C CA . GLY A 1 82 ? 6.519 3.181 -3.709 1.00 97.81 82 GLY A CA 1
ATOM 636 C C . GLY A 1 82 ? 7.790 3.970 -3.419 1.00 97.81 82 GLY A C 1
ATOM 637 O O . GLY A 1 82 ? 8.709 3.448 -2.786 1.00 97.81 82 GLY A O 1
ATOM 638 N N . GLY A 1 83 ? 7.882 5.228 -3.849 1.00 95.56 83 GLY A N 1
ATOM 639 C CA . GLY A 1 83 ? 9.099 6.001 -3.608 1.00 95.56 83 GLY A CA 1
ATOM 640 C C . GLY A 1 83 ? 9.037 7.486 -3.936 1.00 95.56 83 GLY A C 1
ATOM 641 O O . GLY A 1 83 ? 7.988 8.125 -3.894 1.00 95.56 83 GLY A O 1
ATOM 642 N N . VAL A 1 84 ? 10.216 8.054 -4.208 1.00 93.50 84 VAL A N 1
ATOM 643 C CA . VAL A 1 84 ? 10.411 9.463 -4.581 1.00 93.50 84 VAL A CA 1
ATOM 644 C C . VAL A 1 84 ? 11.215 9.546 -5.886 1.00 93.50 84 VAL A C 1
ATOM 646 O O . VAL A 1 84 ? 12.259 8.894 -5.985 1.00 93.50 84 VAL A O 1
ATOM 649 N N . PRO A 1 85 ? 10.823 10.402 -6.852 1.00 92.06 85 PRO A N 1
ATOM 650 C CA . PRO A 1 85 ? 9.661 11.297 -6.822 1.00 92.06 85 PRO A CA 1
ATOM 651 C C . PRO A 1 85 ? 8.345 10.639 -7.240 1.00 92.06 85 PRO A C 1
ATOM 653 O O . PRO A 1 85 ? 7.317 11.272 -7.069 1.00 92.06 85 PRO A O 1
ATOM 656 N N . VAL A 1 86 ? 8.377 9.443 -7.818 1.00 95.56 86 VAL A N 1
ATOM 657 C CA . VAL A 1 86 ? 7.213 8.758 -8.392 1.00 95.56 86 VAL A CA 1
ATOM 658 C C . VAL A 1 86 ? 7.171 7.312 -7.914 1.00 95.56 86 VAL A C 1
ATOM 660 O O . VAL A 1 86 ? 8.197 6.768 -7.498 1.00 95.56 86 VAL A O 1
ATOM 663 N N . ASN A 1 87 ? 5.995 6.704 -8.012 1.00 97.75 87 ASN A N 1
ATOM 664 C CA . ASN A 1 87 ? 5.816 5.263 -7.874 1.00 97.75 87 ASN A CA 1
ATOM 665 C C . ASN A 1 87 ? 6.042 4.597 -9.225 1.00 97.75 87 ASN A C 1
ATOM 667 O O . ASN A 1 87 ? 5.726 5.197 -10.253 1.00 97.75 87 ASN A O 1
ATOM 671 N N . LEU A 1 88 ? 6.566 3.378 -9.212 1.00 97.69 88 LEU A N 1
ATOM 672 C CA . LEU A 1 88 ? 6.883 2.601 -10.408 1.00 97.69 88 LEU A CA 1
ATOM 673 C C . LEU A 1 88 ? 6.239 1.221 -10.292 1.00 97.69 88 LEU A C 1
ATOM 675 O O . LEU A 1 88 ? 6.217 0.665 -9.196 1.00 97.69 88 LEU A O 1
ATOM 679 N N . VAL A 1 89 ? 5.759 0.673 -11.405 1.00 98.25 89 VAL A N 1
ATOM 680 C CA . VAL A 1 89 ? 5.368 -0.739 -11.501 1.00 98.25 89 VAL A CA 1
ATOM 681 C C . VAL A 1 89 ? 6.123 -1.387 -12.653 1.00 98.25 89 VAL A C 1
ATOM 683 O O . VAL A 1 89 ? 6.200 -0.822 -13.750 1.00 98.25 89 VAL A O 1
ATOM 686 N N . TYR A 1 90 ? 6.722 -2.540 -12.370 1.00 98.25 90 TYR A N 1
ATOM 687 C CA . TYR A 1 90 ? 7.457 -3.347 -13.330 1.00 98.25 90 TYR A CA 1
ATOM 688 C C . TYR A 1 90 ? 6.687 -4.635 -13.604 1.00 98.25 90 TYR A C 1
ATOM 690 O O . TYR A 1 90 ? 6.485 -5.409 -12.672 1.00 98.25 90 TYR A O 1
ATOM 698 N N . GLU A 1 91 ? 6.319 -4.845 -14.864 1.00 97.94 91 GLU A N 1
ATOM 699 C CA . GLU A 1 91 ? 5.659 -6.058 -15.359 1.00 97.94 91 GLU A CA 1
ATOM 700 C C . GLU A 1 91 ? 6.693 -7.174 -15.543 1.00 97.94 91 GLU A C 1
ATOM 702 O O . GLU A 1 91 ? 7.769 -6.928 -16.112 1.00 97.94 91 GLU A O 1
ATOM 707 N N . ASN A 1 92 ? 6.386 -8.377 -15.070 1.00 97.56 92 ASN A N 1
ATOM 708 C CA . ASN A 1 92 ? 7.216 -9.566 -15.182 1.00 97.56 92 ASN A CA 1
ATOM 709 C C . ASN A 1 92 ? 6.872 -10.360 -16.447 1.00 97.56 92 ASN A C 1
ATOM 711 O O . ASN A 1 92 ? 6.020 -11.233 -16.448 1.00 97.56 92 ASN A O 1
ATOM 715 N N . ARG A 1 93 ? 7.609 -10.126 -17.535 1.00 94.81 93 ARG A N 1
ATOM 716 C CA . ARG A 1 93 ? 7.393 -10.847 -18.799 1.00 94.81 93 ARG A CA 1
ATOM 717 C C . ARG A 1 93 ? 8.257 -12.098 -18.867 1.00 94.81 93 ARG A C 1
ATOM 719 O O . ARG A 1 93 ? 9.335 -12.065 -19.467 1.00 94.81 93 ARG A O 1
ATOM 726 N N . GLU A 1 94 ? 7.807 -13.187 -18.247 1.00 88.69 94 GLU A N 1
ATOM 727 C CA . GLU A 1 94 ? 8.533 -14.468 -18.187 1.00 88.69 94 GLU A CA 1
ATOM 728 C C . GLU A 1 94 ? 9.967 -14.321 -17.605 1.00 88.69 94 GLU A C 1
ATOM 730 O O . GLU A 1 94 ? 10.948 -14.863 -18.133 1.00 88.69 94 GLU A O 1
ATOM 735 N N . GLY A 1 95 ? 10.118 -13.545 -16.526 1.00 88.94 95 GLY A N 1
ATOM 736 C CA . GLY A 1 95 ? 11.389 -13.267 -15.844 1.00 88.94 95 GLY A CA 1
ATOM 737 C C . GLY A 1 95 ? 12.134 -12.021 -16.344 1.00 88.94 95 GLY A C 1
ATOM 738 O O . GLY A 1 95 ? 13.207 -11.694 -15.822 1.00 88.94 95 GLY A O 1
ATOM 739 N N . GLU A 1 96 ? 11.603 -11.312 -17.345 1.00 93.75 96 GLU A N 1
ATOM 740 C CA . GLU A 1 96 ? 12.089 -9.993 -17.761 1.00 93.75 96 GLU A CA 1
ATOM 741 C C . GLU A 1 96 ? 11.206 -8.883 -17.180 1.00 93.75 96 GLU A C 1
ATOM 743 O O . GLU A 1 96 ? 10.132 -8.590 -17.695 1.00 93.75 96 GLU A O 1
ATOM 748 N N . PHE A 1 97 ? 11.702 -8.210 -16.140 1.00 97.38 97 PHE A N 1
ATOM 749 C CA . PHE A 1 97 ? 11.016 -7.067 -15.540 1.00 97.38 97 PHE A CA 1
ATOM 750 C C . PHE A 1 97 ? 11.183 -5.803 -16.387 1.00 97.38 97 PHE A C 1
ATOM 752 O O . PHE A 1 97 ? 12.302 -5.299 -16.567 1.00 97.38 97 PHE A O 1
ATOM 759 N N . VAL A 1 98 ? 10.063 -5.263 -16.868 1.00 96.69 98 VAL A N 1
ATOM 760 C CA . VAL A 1 98 ? 10.000 -4.055 -17.699 1.00 96.69 98 VAL A CA 1
ATOM 761 C C . VAL A 1 98 ? 9.187 -2.985 -16.986 1.00 96.69 98 VAL A C 1
ATOM 763 O O . VAL A 1 98 ? 8.112 -3.262 -16.476 1.00 96.69 98 VAL A O 1
ATOM 766 N N . LEU A 1 99 ? 9.679 -1.742 -16.968 1.00 97.12 99 LEU A N 1
ATOM 767 C CA . LEU A 1 99 ? 8.900 -0.618 -16.447 1.00 97.12 99 LEU A CA 1
ATOM 768 C C . LEU A 1 99 ? 7.646 -0.420 -17.308 1.00 97.12 99 LEU A C 1
ATOM 770 O O . LEU A 1 99 ? 7.763 0.017 -18.458 1.00 97.12 99 LEU A O 1
ATOM 774 N N . ASP A 1 100 ? 6.481 -0.706 -16.738 1.00 97.06 100 ASP A N 1
ATOM 775 C CA . ASP A 1 100 ? 5.196 -0.571 -17.423 1.00 97.06 100 ASP A CA 1
ATOM 776 C C . ASP A 1 100 ? 4.488 0.732 -17.031 1.00 97.06 100 ASP A C 1
ATOM 778 O O . ASP A 1 100 ? 4.054 1.511 -17.887 1.00 97.06 100 ASP A O 1
ATOM 782 N N . TRP A 1 101 ? 4.498 1.060 -15.736 1.00 97.50 101 TRP A N 1
ATOM 783 C CA . TRP A 1 101 ? 3.787 2.224 -15.223 1.00 97.50 101 TRP A CA 1
ATOM 784 C C . TRP A 1 101 ? 4.629 3.104 -14.296 1.00 97.50 101 TRP A C 1
ATOM 786 O O . TRP A 1 101 ? 5.484 2.648 -13.539 1.00 97.50 101 TRP A O 1
ATOM 796 N N . SER A 1 102 ? 4.342 4.408 -14.336 1.00 96.69 102 SER A N 1
ATOM 797 C CA . SER A 1 102 ? 4.860 5.407 -13.401 1.00 96.69 102 SER A CA 1
ATOM 798 C C . SER A 1 102 ? 3.746 6.363 -12.998 1.00 96.69 102 SER A C 1
ATOM 800 O O . SER A 1 102 ? 3.017 6.869 -13.857 1.00 96.69 102 SER A O 1
ATOM 802 N N . SER A 1 103 ? 3.676 6.708 -11.711 1.00 96.19 103 SER A N 1
ATOM 803 C CA . SER A 1 103 ? 2.728 7.719 -11.242 1.00 96.19 103 SER A CA 1
ATOM 804 C C . SER A 1 103 ? 3.006 9.078 -11.886 1.00 96.19 103 SER A C 1
ATOM 806 O O . SER A 1 103 ? 4.157 9.463 -12.106 1.00 96.19 103 SER A O 1
ATOM 808 N N . THR A 1 104 ? 1.945 9.835 -12.174 1.00 91.88 104 THR A N 1
ATOM 809 C CA . THR A 1 104 ? 2.069 11.215 -12.674 1.00 91.88 104 THR A CA 1
ATOM 810 C C . THR A 1 104 ? 2.321 12.215 -11.553 1.00 91.88 104 THR A C 1
ATOM 812 O O . THR A 1 104 ? 2.961 13.243 -11.771 1.00 91.88 104 THR A O 1
ATOM 815 N N . GLU A 1 105 ? 1.799 11.927 -10.362 1.00 86.19 105 GLU A N 1
ATOM 816 C CA . GLU A 1 105 ? 1.969 12.771 -9.187 1.00 86.19 105 GLU A CA 1
ATOM 817 C C . GLU A 1 105 ? 3.327 12.531 -8.535 1.00 86.19 105 GLU A C 1
ATOM 819 O O . GLU A 1 105 ? 3.819 11.401 -8.486 1.00 86.19 105 GLU A O 1
ATOM 824 N N . SER A 1 106 ? 3.913 13.617 -8.023 1.00 87.19 106 SER A N 1
ATOM 825 C CA . SER A 1 106 ? 5.237 13.608 -7.407 1.00 87.19 106 SER A CA 1
ATOM 826 C C . SER A 1 106 ? 5.174 13.734 -5.881 1.00 87.19 106 SER A C 1
ATOM 828 O O . SER A 1 106 ? 5.686 14.704 -5.305 1.00 87.19 106 SER A O 1
ATOM 830 N N . ALA A 1 107 ? 4.468 12.811 -5.230 1.00 90.69 107 ALA A N 1
ATOM 831 C CA . ALA A 1 107 ? 4.375 12.748 -3.775 1.00 90.69 107 ALA A CA 1
ATOM 832 C C . ALA A 1 107 ? 5.548 11.954 -3.176 1.00 90.69 107 ALA A C 1
ATOM 834 O O . ALA A 1 107 ? 6.247 11.218 -3.864 1.00 90.69 107 ALA A O 1
ATOM 835 N N . THR A 1 108 ? 5.797 12.128 -1.876 1.00 95.94 108 THR A N 1
ATOM 836 C CA . THR A 1 108 ? 6.695 11.219 -1.152 1.00 95.94 108 THR A CA 1
ATOM 837 C C . THR A 1 108 ? 5.882 10.036 -0.662 1.00 95.94 108 THR A C 1
ATOM 839 O O . THR A 1 108 ? 5.232 10.141 0.378 1.00 95.94 108 THR A O 1
ATOM 842 N N . THR A 1 109 ? 5.926 8.938 -1.409 1.00 97.62 109 THR A N 1
ATOM 843 C CA . THR A 1 109 ? 5.265 7.690 -1.029 1.00 97.62 109 THR A CA 1
ATOM 844 C C . THR A 1 109 ? 6.033 7.004 0.089 1.00 97.62 109 THR A C 1
ATOM 846 O O . THR A 1 109 ? 7.265 7.024 0.127 1.00 97.62 109 THR A O 1
ATOM 849 N N . ARG A 1 110 ? 5.293 6.421 1.024 1.00 97.75 110 ARG A N 1
ATOM 850 C CA . ARG A 1 110 ? 5.810 5.745 2.218 1.00 97.75 110 ARG A CA 1
ATOM 851 C C . ARG A 1 110 ? 5.262 4.338 2.391 1.00 97.75 110 ARG A C 1
ATOM 853 O O . ARG A 1 110 ? 5.917 3.551 3.056 1.00 97.75 110 ARG A O 1
ATOM 860 N N . ALA A 1 111 ? 4.096 4.062 1.818 1.00 98.44 111 ALA A N 1
ATOM 861 C CA . ALA A 1 111 ? 3.468 2.754 1.848 1.00 98.44 111 ALA A CA 1
ATOM 862 C C . ALA A 1 111 ? 2.714 2.509 0.540 1.00 98.44 111 ALA A C 1
ATOM 864 O O . ALA A 1 111 ? 2.142 3.448 -0.023 1.00 98.44 111 ALA A O 1
ATOM 865 N N . ILE A 1 112 ? 2.689 1.265 0.081 1.00 98.56 112 ILE A N 1
ATOM 866 C CA . ILE A 1 112 ? 1.853 0.806 -1.030 1.00 98.56 112 ILE A CA 1
ATOM 867 C C . ILE A 1 112 ? 1.193 -0.527 -0.678 1.00 98.56 112 ILE A C 1
ATOM 869 O O . ILE A 1 112 ? 1.738 -1.308 0.095 1.00 98.56 112 ILE A O 1
ATOM 873 N N . ALA A 1 113 ? 0.014 -0.789 -1.234 1.00 98.56 113 ALA A N 1
ATOM 874 C CA . ALA A 1 113 ? -0.666 -2.069 -1.061 1.00 98.56 113 ALA A CA 1
ATOM 875 C C . ALA A 1 113 ? -1.566 -2.378 -2.258 1.00 98.56 113 ALA A C 1
ATOM 877 O O . ALA A 1 113 ? -2.348 -1.521 -2.677 1.00 98.56 113 ALA A O 1
ATOM 878 N N . TRP A 1 114 ? -1.483 -3.611 -2.755 1.00 98.50 114 TRP A N 1
ATOM 879 C CA . TRP A 1 114 ? -2.404 -4.151 -3.752 1.00 98.50 114 TRP A CA 1
ATOM 880 C C . TRP A 1 114 ? -3.702 -4.638 -3.099 1.00 98.50 114 TRP A C 1
ATOM 882 O O . TRP A 1 114 ? -3.652 -5.244 -2.026 1.00 98.50 114 TRP A O 1
ATOM 892 N N . GLY A 1 115 ? -4.843 -4.393 -3.737 1.00 97.56 115 GLY A N 1
ATOM 893 C CA . GLY A 1 115 ? -6.146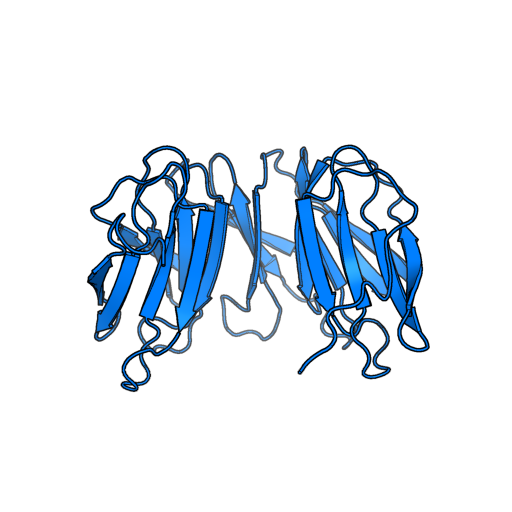 -4.929 -3.342 1.00 97.56 115 GLY A CA 1
ATOM 894 C C . GLY A 1 115 ? -7.208 -4.637 -4.399 1.00 97.56 115 GLY A C 1
ATOM 895 O O . GLY A 1 115 ? -7.165 -3.578 -5.005 1.00 97.56 115 GLY A O 1
ATOM 896 N N . ASP A 1 116 ? -8.134 -5.565 -4.622 1.00 97.62 116 ASP A N 1
ATOM 897 C CA . ASP A 1 116 ? -9.263 -5.389 -5.547 1.00 97.62 116 ASP A CA 1
ATOM 898 C C . ASP A 1 116 ? -10.346 -4.531 -4.871 1.00 97.62 116 ASP A C 1
ATOM 900 O O . ASP A 1 116 ? -11.080 -4.997 -3.992 1.00 97.62 116 ASP A O 1
ATOM 904 N N . VAL A 1 117 ? -10.382 -3.238 -5.198 1.00 97.81 117 VAL A N 1
ATOM 905 C CA . VAL A 1 117 ? -11.239 -2.260 -4.520 1.00 97.81 117 VAL A CA 1
ATOM 906 C C . VAL A 1 117 ? -12.658 -2.249 -5.075 1.00 97.81 117 VAL A C 1
ATOM 908 O O . VAL A 1 117 ? -13.545 -1.687 -4.440 1.00 97.81 117 VAL A O 1
ATOM 911 N N . ASP A 1 118 ? -12.923 -2.809 -6.250 1.00 96.56 118 ASP A N 1
ATOM 912 C CA . ASP A 1 118 ? -14.280 -2.809 -6.804 1.00 96.56 118 ASP A CA 1
ATOM 913 C C . ASP A 1 118 ? -14.814 -4.174 -7.229 1.00 96.56 118 ASP A C 1
ATOM 915 O O . ASP A 1 118 ? -15.915 -4.269 -7.786 1.00 96.56 118 ASP A O 1
ATOM 919 N N . GLY A 1 119 ? -14.109 -5.227 -6.822 1.00 96.06 119 GLY A N 1
ATOM 920 C CA . GLY A 1 119 ? -14.537 -6.612 -6.918 1.00 96.06 119 GLY A CA 1
ATOM 921 C C . GLY A 1 119 ? -14.537 -7.127 -8.353 1.00 96.06 119 GLY A C 1
ATOM 922 O O . GLY A 1 119 ? -15.336 -8.020 -8.671 1.00 96.06 119 GLY A O 1
ATOM 923 N N . ASP A 1 120 ? -13.737 -6.528 -9.238 1.00 95.69 120 ASP A N 1
ATOM 924 C CA . ASP A 1 120 ? -13.685 -6.899 -10.651 1.00 95.69 120 ASP A CA 1
ATOM 925 C C . ASP A 1 120 ? -12.616 -7.951 -10.978 1.00 95.69 120 ASP A C 1
ATOM 927 O O . ASP A 1 120 ? -12.684 -8.557 -12.053 1.00 95.69 120 ASP A O 1
ATOM 931 N N . GLY A 1 121 ? -11.766 -8.275 -10.001 1.00 94.50 121 GLY A N 1
ATOM 932 C CA . GLY A 1 121 ? -10.696 -9.261 -10.091 1.00 94.50 121 GLY A CA 1
ATOM 933 C C . GLY A 1 121 ? -9.316 -8.654 -10.324 1.00 94.50 121 GLY A C 1
ATOM 934 O O . GLY A 1 121 ? -8.340 -9.322 -9.990 1.00 94.50 121 GLY A O 1
ATOM 935 N N . ASP A 1 122 ? -9.230 -7.411 -10.806 1.00 96.75 122 ASP A N 1
ATOM 936 C CA . ASP A 1 122 ? -7.958 -6.743 -11.061 1.00 96.75 122 ASP A CA 1
ATOM 937 C C . ASP A 1 122 ? -7.391 -6.174 -9.741 1.00 96.75 122 ASP A C 1
ATOM 939 O O . ASP A 1 122 ? -8.089 -5.533 -8.953 1.00 96.75 122 ASP A O 1
ATOM 943 N N . LEU A 1 123 ? -6.091 -6.346 -9.478 1.00 97.94 123 LEU A N 1
ATOM 944 C CA . LEU A 1 123 ? -5.464 -5.723 -8.305 1.00 97.94 123 LEU A CA 1
ATOM 945 C C . LEU A 1 123 ? -5.298 -4.206 -8.490 1.00 97.94 123 LEU A C 1
ATOM 947 O O . LEU A 1 123 ? -4.588 -3.758 -9.392 1.00 97.94 123 LEU A O 1
ATOM 951 N N . ASP A 1 124 ? -5.854 -3.409 -7.572 1.00 98.38 124 ASP A N 1
ATOM 952 C CA . ASP A 1 124 ? -5.682 -1.953 -7.521 1.00 98.38 124 ASP A CA 1
ATOM 953 C C . ASP A 1 124 ? -4.575 -1.528 -6.555 1.00 98.38 124 ASP A C 1
ATOM 955 O O . ASP A 1 124 ? -4.309 -2.174 -5.540 1.00 98.38 124 ASP A O 1
ATOM 959 N N . LEU A 1 125 ? -3.938 -0.387 -6.832 1.00 98.62 125 LEU A N 1
ATOM 960 C CA . LEU A 1 125 ? -2.797 0.098 -6.056 1.00 98.62 125 LEU A CA 1
ATOM 961 C C . LEU A 1 125 ? -3.192 1.247 -5.119 1.00 98.62 125 LEU A C 1
ATOM 963 O O . LEU A 1 125 ? -3.351 2.397 -5.552 1.00 98.62 125 LEU A O 1
ATOM 967 N N . ALA A 1 126 ? -3.274 0.974 -3.816 1.00 98.62 126 ALA A N 1
ATOM 968 C CA . ALA A 1 126 ? -3.315 2.017 -2.792 1.00 98.62 126 ALA A CA 1
ATOM 969 C C . ALA A 1 126 ? -1.916 2.572 -2.510 1.00 98.62 126 ALA A C 1
ATOM 971 O O . ALA A 1 126 ? -0.930 1.842 -2.427 1.00 98.62 126 ALA A O 1
ATOM 972 N N . VAL A 1 127 ? -1.845 3.891 -2.329 1.00 98.69 127 VAL A N 1
ATOM 973 C CA . VAL A 1 127 ? -0.607 4.652 -2.142 1.00 98.69 127 VAL A CA 1
ATOM 974 C C . VAL A 1 127 ? -0.747 5.580 -0.937 1.00 98.69 127 VAL A C 1
ATOM 976 O O . VAL A 1 127 ? -1.533 6.533 -0.936 1.00 98.69 127 VAL A O 1
ATOM 979 N N . GLY A 1 128 ? 0.063 5.311 0.083 1.00 98.44 128 GLY A N 1
ATOM 980 C CA . GLY A 1 128 ? 0.188 6.083 1.308 1.00 98.44 128 GLY A CA 1
ATOM 981 C C . GLY A 1 128 ? 1.306 7.105 1.165 1.00 98.44 128 GLY A C 1
ATOM 982 O O . GLY A 1 128 ? 2.469 6.745 0.964 1.00 98.44 128 GLY A O 1
ATOM 983 N N . ASN A 1 129 ? 0.961 8.385 1.269 1.00 98.25 129 ASN A N 1
ATOM 984 C CA . ASN A 1 129 ? 1.878 9.489 1.013 1.00 98.25 129 ASN A CA 1
ATOM 985 C C . ASN A 1 129 ? 2.169 10.307 2.273 1.00 98.25 129 ASN A C 1
ATOM 987 O O . ASN A 1 129 ? 1.369 10.374 3.202 1.00 98.25 129 ASN A O 1
ATOM 991 N N . ALA A 1 130 ? 3.286 11.036 2.243 1.00 97.50 130 ALA A N 1
ATOM 992 C CA . ALA A 1 130 ? 3.468 12.249 3.034 1.00 97.50 130 ALA A CA 1
ATOM 993 C C . ALA A 1 130 ? 2.655 13.400 2.410 1.00 97.50 130 ALA A C 1
ATOM 995 O O . ALA A 1 130 ? 3.199 14.294 1.755 1.00 97.50 130 ALA A O 1
ATOM 996 N N . GLY A 1 131 ? 1.336 13.327 2.552 1.00 96.94 131 GLY A N 1
ATOM 997 C CA . GLY A 1 131 ? 0.349 14.227 1.984 1.00 96.94 131 GLY A CA 1
ATOM 998 C C . GLY A 1 131 ? -0.951 13.488 1.670 1.00 96.94 131 GLY A C 1
ATOM 999 O O . GLY A 1 131 ? -1.456 12.708 2.466 1.00 96.94 131 GLY A O 1
ATOM 1000 N N . ILE A 1 132 ? -1.515 13.773 0.499 1.00 97.88 132 ILE A N 1
ATOM 1001 C CA . ILE A 1 132 ? -2.758 13.151 0.035 1.00 97.88 132 ILE A CA 1
ATOM 1002 C C . ILE A 1 132 ? -2.492 11.693 -0.352 1.00 97.88 132 ILE A C 1
ATOM 1004 O O . ILE A 1 132 ? -1.661 11.439 -1.226 1.00 97.88 132 ILE A O 1
ATOM 1008 N N . ASN A 1 133 ? -3.209 10.753 0.261 1.00 98.38 133 ASN A N 1
ATOM 1009 C CA . ASN A 1 133 ? -3.210 9.348 -0.147 1.00 98.38 133 ASN A CA 1
ATOM 1010 C C . ASN A 1 133 ? -3.971 9.183 -1.457 1.00 98.38 133 ASN A C 1
ATOM 1012 O O . ASN A 1 133 ? -4.864 9.973 -1.769 1.00 98.38 133 ASN A O 1
ATOM 1016 N N . GLN A 1 134 ? -3.621 8.158 -2.224 1.00 98.06 134 GLN A N 1
ATOM 1017 C CA . GLN A 1 134 ? -4.182 7.918 -3.547 1.00 98.06 134 GLN A CA 1
ATOM 1018 C C . GLN A 1 134 ? -4.539 6.451 -3.729 1.00 98.06 134 GLN A C 1
ATOM 1020 O O . GLN A 1 134 ? -3.942 5.579 -3.107 1.00 98.06 134 GLN A O 1
ATOM 1025 N N . LEU A 1 135 ? -5.492 6.200 -4.615 1.00 98.25 135 LEU A N 1
ATOM 1026 C CA . LEU A 1 135 ? -5.834 4.871 -5.100 1.00 98.25 135 LEU A CA 1
ATOM 1027 C C . LEU A 1 135 ? -5.824 4.918 -6.621 1.00 98.25 135 LEU A C 1
ATOM 1029 O O . LEU A 1 135 ? -6.491 5.769 -7.227 1.00 98.25 135 LEU A O 1
ATOM 1033 N N . TYR A 1 136 ? -5.055 4.020 -7.216 1.00 98.25 136 TYR A N 1
ATOM 1034 C CA . TYR A 1 136 ? -4.989 3.836 -8.652 1.00 98.25 136 TYR A CA 1
ATOM 1035 C C . TYR A 1 136 ? -5.744 2.569 -9.003 1.00 98.25 136 TYR A C 1
ATOM 1037 O O . TYR A 1 136 ? -5.313 1.484 -8.627 1.00 98.25 136 TYR A O 1
ATOM 1045 N N . LYS A 1 137 ? -6.856 2.736 -9.718 1.00 97.88 137 LYS A N 1
ATOM 1046 C CA . LYS A 1 137 ? -7.639 1.616 -10.199 1.00 97.88 137 LYS A CA 1
ATOM 1047 C C . LYS A 1 137 ? -6.965 0.991 -11.416 1.00 97.88 137 LYS A C 1
ATOM 1049 O O . LYS A 1 137 ? -6.632 1.718 -12.364 1.00 97.88 137 LYS A O 1
ATOM 1054 N N . ASN A 1 138 ? -6.790 -0.316 -11.387 1.00 97.94 138 ASN A N 1
ATOM 1055 C CA . ASN A 1 138 ? -6.373 -1.137 -12.498 1.00 97.94 138 ASN A CA 1
ATOM 1056 C C . ASN A 1 138 ? -7.577 -1.476 -13.391 1.00 97.94 138 ASN A C 1
ATOM 1058 O O . ASN A 1 138 ? -8.716 -1.522 -12.949 1.00 97.94 138 ASN A O 1
ATOM 1062 N N . ASN A 1 139 ? -7.347 -1.556 -14.696 1.00 95.50 139 ASN A N 1
ATOM 1063 C CA . ASN A 1 139 ? -8.373 -1.946 -15.663 1.00 95.50 139 ASN A CA 1
ATOM 1064 C C . ASN A 1 139 ? -7.680 -2.763 -16.757 1.00 95.50 139 ASN A C 1
ATOM 1066 O O . ASN A 1 139 ? -7.398 -2.232 -17.840 1.00 95.50 139 ASN A O 1
ATOM 1070 N N . GLY A 1 140 ? -7.354 -4.014 -16.441 1.00 90.31 140 GLY A N 1
ATOM 1071 C CA . GLY A 1 140 ? -6.585 -4.931 -17.282 1.00 90.31 140 GLY A CA 1
ATOM 1072 C C . GLY A 1 140 ? -5.172 -4.431 -17.590 1.00 90.31 140 GLY A C 1
ATOM 1073 O O . GLY A 1 140 ? -4.853 -4.186 -18.758 1.00 90.31 140 GLY A O 1
ATOM 1074 N N . GLY A 1 141 ? -4.362 -4.205 -16.552 1.00 92.12 141 GLY A N 1
ATOM 1075 C CA . GLY A 1 141 ? -2.970 -3.744 -16.646 1.00 92.12 141 GLY A CA 1
ATOM 1076 C C . GLY A 1 141 ? -2.798 -2.228 -16.806 1.00 92.12 141 GLY A C 1
ATOM 1077 O O . GLY A 1 141 ? -1.712 -1.739 -17.097 1.00 92.12 141 GLY A O 1
ATOM 1078 N N . ALA A 1 142 ? -3.857 -1.432 -16.650 1.00 94.88 142 ALA A N 1
ATOM 1079 C CA . ALA A 1 142 ? -3.804 0.020 -16.831 1.00 94.88 142 ALA A CA 1
ATOM 1080 C C . ALA A 1 142 ? -4.203 0.781 -15.560 1.00 94.88 142 ALA A C 1
ATOM 1082 O O . ALA A 1 142 ? -5.382 1.057 -15.323 1.00 94.88 142 ALA A O 1
ATOM 1083 N N . LEU A 1 143 ? -3.203 1.214 -14.786 1.00 97.94 143 LEU A N 1
ATOM 1084 C CA . LEU A 1 143 ? -3.407 1.995 -13.564 1.00 97.94 143 LEU A CA 1
ATOM 1085 C C . LEU A 1 143 ? -3.817 3.450 -13.844 1.00 97.94 143 LEU A C 1
ATOM 1087 O O . LEU A 1 143 ? -3.094 4.228 -14.481 1.00 97.94 143 LEU A O 1
ATOM 1091 N N . THR A 1 144 ? -4.958 3.857 -13.284 1.00 96.88 144 THR A N 1
ATOM 1092 C CA . THR A 1 144 ? -5.506 5.219 -13.386 1.00 96.88 144 THR A CA 1
ATOM 1093 C C . THR A 1 144 ? -5.938 5.758 -12.026 1.00 96.88 144 THR A C 1
ATOM 1095 O O . THR A 1 144 ? -6.515 5.039 -11.223 1.00 96.88 144 THR A O 1
ATOM 1098 N N . LEU A 1 145 ? -5.670 7.037 -11.736 1.00 97.06 145 LEU A N 1
ATOM 1099 C CA . LEU A 1 145 ? -6.060 7.640 -10.456 1.00 97.06 145 LEU A CA 1
ATOM 1100 C C . LEU A 1 145 ? -7.592 7.643 -10.308 1.00 97.06 145 LEU A C 1
ATOM 1102 O O . LEU A 1 145 ? -8.279 8.330 -11.066 1.00 97.06 145 LEU A O 1
ATOM 1106 N N . ALA A 1 146 ? -8.101 6.925 -9.309 1.00 96.88 146 ALA A N 1
ATOM 1107 C CA . ALA A 1 146 ? -9.533 6.761 -9.061 1.00 96.88 146 ALA A CA 1
ATOM 1108 C C . ALA A 1 146 ? -10.005 7.493 -7.800 1.00 96.88 146 ALA A C 1
ATOM 1110 O O . ALA A 1 146 ? -11.114 8.029 -7.772 1.00 96.88 146 ALA A O 1
ATOM 1111 N N . TRP A 1 147 ? -9.152 7.583 -6.778 1.00 97.81 147 TRP A N 1
ATOM 1112 C CA . TRP A 1 147 ? -9.490 8.257 -5.528 1.00 97.81 147 TRP A CA 1
ATOM 1113 C C . TRP A 1 147 ? -8.294 8.986 -4.912 1.00 97.81 147 TRP A C 1
ATOM 1115 O O . TRP A 1 147 ? -7.126 8.703 -5.186 1.00 97.81 147 TRP A O 1
ATOM 1125 N N . SER A 1 148 ? -8.600 9.988 -4.092 1.00 97.75 148 SER A N 1
ATOM 1126 C CA . SER A 1 148 ? -7.637 10.718 -3.276 1.00 97.75 148 SER A CA 1
ATOM 1127 C C . SER A 1 148 ? -8.269 11.072 -1.936 1.00 97.75 148 SER A C 1
ATOM 1129 O O . SER A 1 148 ? -9.427 11.499 -1.905 1.00 97.75 148 SER A O 1
ATOM 1131 N N . SER A 1 149 ? -7.514 10.935 -0.846 1.00 98.25 149 SER A N 1
ATOM 1132 C CA . SER A 1 149 ? -7.993 11.334 0.480 1.00 98.25 149 SER A CA 1
ATOM 1133 C C . SER A 1 149 ? -8.282 12.835 0.537 1.00 98.25 149 SER A C 1
ATOM 1135 O O . SER A 1 149 ? -7.678 13.638 -0.179 1.00 98.25 149 SER A O 1
ATOM 1137 N N . ALA A 1 150 ? -9.208 13.239 1.407 1.00 97.88 150 ALA A N 1
ATOM 1138 C CA . ALA A 1 150 ? -9.421 14.659 1.686 1.00 97.88 150 ALA A CA 1
ATOM 1139 C C . ALA A 1 150 ? -8.304 15.216 2.583 1.00 97.88 150 ALA A C 1
ATOM 1141 O O . ALA A 1 150 ? -7.983 16.406 2.539 1.00 97.88 150 ALA A O 1
ATOM 1142 N N . GLU A 1 151 ? -7.725 14.348 3.405 1.00 97.38 151 GLU A N 1
ATOM 1143 C CA . GLU A 1 151 ? -6.732 14.679 4.406 1.00 97.38 151 GLU A CA 1
ATOM 1144 C C . GLU A 1 151 ? -5.321 14.480 3.879 1.00 97.38 151 GLU A C 1
ATOM 1146 O O . GLU A 1 151 ? -5.034 13.540 3.135 1.00 97.38 151 GLU A O 1
ATOM 1151 N N . ALA A 1 152 ? -4.457 15.419 4.255 1.00 97.19 152 ALA A N 1
ATOM 1152 C CA . ALA A 1 152 ? -3.054 15.447 3.888 1.00 97.19 152 ALA A CA 1
ATOM 1153 C C . ALA A 1 152 ? -2.223 15.075 5.117 1.00 97.19 152 ALA A C 1
ATOM 1155 O O . ALA A 1 152 ? -1.725 15.957 5.821 1.00 97.19 152 ALA A O 1
ATOM 1156 N N . ASP A 1 153 ? -2.109 13.776 5.362 1.00 97.75 153 ASP A N 1
ATOM 1157 C CA . ASP A 1 153 ? -1.410 13.216 6.515 1.00 97.75 153 ASP A CA 1
ATOM 1158 C C . ASP A 1 153 ? -0.086 12.588 6.089 1.00 97.75 153 ASP A C 1
ATOM 1160 O O . ASP A 1 153 ? 0.273 12.583 4.918 1.00 97.75 153 ASP A O 1
ATOM 1164 N N . ASN A 1 154 ? 0.690 12.085 7.041 1.00 97.88 154 ASN A N 1
ATOM 1165 C CA . ASN A 1 154 ? 1.938 11.402 6.741 1.00 97.88 154 ASN A CA 1
ATOM 1166 C C . ASN A 1 154 ? 1.761 9.902 6.963 1.00 97.88 154 ASN A C 1
ATOM 1168 O O . ASN A 1 154 ? 2.093 9.380 8.025 1.00 97.88 154 ASN A O 1
ATOM 1172 N N . THR A 1 155 ? 1.197 9.239 5.959 1.00 98.62 155 THR A N 1
ATOM 1173 C CA . THR A 1 155 ? 0.797 7.830 6.011 1.00 98.62 155 THR A CA 1
ATOM 1174 C C . THR A 1 155 ? 2.014 6.926 5.923 1.00 98.62 155 THR A C 1
ATOM 1176 O O . THR A 1 155 ? 2.775 7.035 4.972 1.00 98.62 155 THR A O 1
ATOM 1179 N N . PHE A 1 156 ? 2.213 6.039 6.893 1.00 98.31 156 PHE A N 1
ATOM 1180 C CA . PHE A 1 156 ? 3.368 5.133 6.972 1.00 98.31 156 PHE A CA 1
ATOM 1181 C C . PHE A 1 156 ? 3.008 3.663 6.759 1.00 98.31 156 PHE A C 1
ATOM 1183 O O . PHE A 1 156 ? 3.902 2.847 6.574 1.00 98.31 156 PHE A O 1
ATOM 1190 N N . SER A 1 157 ? 1.726 3.308 6.809 1.00 98.50 157 SER A N 1
ATOM 1191 C CA . SER A 1 157 ? 1.281 1.927 6.642 1.00 98.50 157 SER A CA 1
ATOM 1192 C C . SER A 1 157 ? -0.151 1.896 6.118 1.00 98.50 157 SER A C 1
ATOM 1194 O O . SER A 1 157 ? -0.951 2.771 6.454 1.00 98.50 157 SER A O 1
ATOM 1196 N N . LEU A 1 158 ? -0.448 0.903 5.286 1.00 98.50 158 LEU A N 1
ATOM 1197 C CA . LEU A 1 158 ? -1.750 0.640 4.685 1.00 98.50 158 LEU A CA 1
ATOM 1198 C C . LEU A 1 158 ? -2.102 -0.828 4.924 1.00 98.50 158 LEU A C 1
ATOM 1200 O O . LEU A 1 158 ? -1.209 -1.675 4.880 1.00 98.50 158 LEU A O 1
ATOM 1204 N N . ALA A 1 159 ? -3.379 -1.137 5.123 1.00 98.56 159 ALA A N 1
ATOM 1205 C CA . ALA A 1 159 ? -3.858 -2.513 5.070 1.00 98.56 159 ALA A CA 1
ATOM 1206 C C . ALA A 1 159 ? -5.292 -2.575 4.538 1.00 98.56 159 ALA A C 1
ATOM 1208 O O . ALA A 1 159 ? -6.147 -1.785 4.945 1.00 98.56 159 ALA A O 1
ATOM 1209 N N . TRP A 1 160 ? -5.537 -3.546 3.661 1.00 98.56 160 TRP A N 1
ATOM 1210 C CA . TRP A 1 160 ? -6.863 -3.883 3.155 1.00 98.56 160 TRP A CA 1
ATOM 1211 C C . TRP A 1 160 ? -7.535 -4.930 4.043 1.00 98.56 160 TRP A C 1
ATOM 1213 O O . TRP A 1 160 ? -6.871 -5.863 4.500 1.00 98.56 160 TRP A O 1
ATOM 1223 N N . GLY A 1 161 ? -8.836 -4.797 4.271 1.00 97.38 161 GLY A N 1
ATOM 1224 C CA . GLY A 1 161 ? -9.647 -5.796 4.963 1.00 97.38 161 GLY A CA 1
ATOM 1225 C C . GLY A 1 161 ? -11.129 -5.464 4.857 1.00 97.38 161 GLY A C 1
ATOM 1226 O O . GLY A 1 161 ? -11.472 -4.295 4.821 1.00 97.38 161 GLY A O 1
ATOM 1227 N N . ASP A 1 162 ? -11.990 -6.473 4.795 1.00 97.06 162 ASP A N 1
ATOM 1228 C CA . ASP A 1 162 ? -13.447 -6.294 4.855 1.00 97.06 162 ASP A CA 1
ATOM 1229 C C . ASP A 1 162 ? -13.856 -6.104 6.328 1.00 97.06 162 ASP A C 1
ATOM 1231 O O . ASP A 1 162 ? -13.894 -7.064 7.106 1.00 97.06 162 ASP A O 1
ATOM 1235 N N . VAL A 1 163 ? -14.027 -4.848 6.749 1.00 96.75 163 VAL A N 1
ATOM 1236 C CA . VAL A 1 163 ? -14.207 -4.465 8.158 1.00 96.75 163 VAL A CA 1
ATOM 1237 C C . VAL A 1 163 ? -15.684 -4.473 8.546 1.00 96.75 163 VAL A C 1
ATOM 1239 O O . VAL A 1 163 ? -15.997 -4.720 9.712 1.00 96.75 163 VAL A O 1
ATOM 1242 N N . ASP A 1 164 ? -16.604 -4.233 7.613 1.00 95.88 164 ASP A N 1
ATOM 1243 C CA . ASP A 1 164 ? -18.047 -4.228 7.887 1.00 95.88 164 ASP A CA 1
ATOM 1244 C C . ASP A 1 164 ? -18.819 -5.439 7.320 1.00 95.88 164 ASP A C 1
ATOM 1246 O O . ASP A 1 164 ? -20.030 -5.566 7.550 1.00 95.88 164 ASP A O 1
ATOM 1250 N N . ARG A 1 165 ? -18.100 -6.401 6.724 1.00 94.75 165 ARG A N 1
ATOM 1251 C CA . ARG A 1 165 ? -18.596 -7.677 6.183 1.00 94.75 165 ARG A CA 1
ATOM 1252 C C . ARG A 1 165 ? -19.533 -7.524 4.992 1.00 94.75 165 ARG A C 1
ATOM 1254 O O . ARG A 1 165 ? -20.457 -8.338 4.819 1.00 94.75 165 ARG A O 1
ATOM 1261 N N . ASP A 1 166 ? -19.329 -6.503 4.174 1.00 94.94 166 ASP A N 1
ATOM 1262 C CA . ASP A 1 166 ? -20.078 -6.328 2.935 1.00 94.94 166 ASP A CA 1
ATOM 1263 C C . ASP A 1 166 ? -19.404 -6.981 1.708 1.00 94.94 166 ASP A C 1
ATOM 1265 O O . ASP A 1 166 ? -20.067 -7.177 0.682 1.00 94.94 166 ASP A O 1
ATOM 1269 N N . ASN A 1 167 ? -18.201 -7.543 1.894 1.00 93.69 167 ASN A N 1
ATOM 1270 C CA . ASN A 1 167 ? -17.297 -8.133 0.894 1.00 93.69 167 ASN A CA 1
ATOM 1271 C C . ASN A 1 167 ? -16.586 -7.124 -0.016 1.00 93.69 167 ASN A C 1
ATOM 1273 O O . ASN A 1 167 ? -15.958 -7.557 -0.986 1.00 93.69 167 ASN A O 1
ATOM 1277 N N . ASP A 1 168 ? -16.632 -5.833 0.295 1.00 96.38 168 ASP A N 1
ATOM 1278 C CA . ASP A 1 168 ? -15.754 -4.841 -0.307 1.00 96.38 168 ASP A CA 1
ATOM 1279 C C . ASP A 1 168 ? -14.499 -4.677 0.581 1.00 96.38 168 ASP A C 1
ATOM 1281 O O . ASP A 1 168 ? -14.558 -4.686 1.809 1.00 96.38 168 ASP A O 1
ATOM 1285 N N . LEU A 1 169 ? -13.307 -4.566 -0.020 1.00 97.81 169 LEU A N 1
ATOM 1286 C CA . LEU A 1 169 ? -12.086 -4.327 0.760 1.00 97.81 169 LEU A CA 1
ATOM 1287 C C . LEU A 1 169 ? -12.039 -2.877 1.254 1.00 97.81 169 LEU A C 1
ATOM 1289 O O . LEU A 1 169 ? -11.987 -1.950 0.443 1.00 97.81 169 LEU A O 1
ATOM 1293 N N . ASP A 1 170 ? -11.957 -2.682 2.569 1.00 98.31 170 ASP A N 1
ATOM 1294 C CA . ASP A 1 170 ? -11.776 -1.381 3.215 1.00 98.31 170 ASP A CA 1
ATOM 1295 C C . ASP A 1 170 ? -10.303 -1.067 3.466 1.00 98.31 170 ASP A C 1
ATOM 1297 O O . ASP A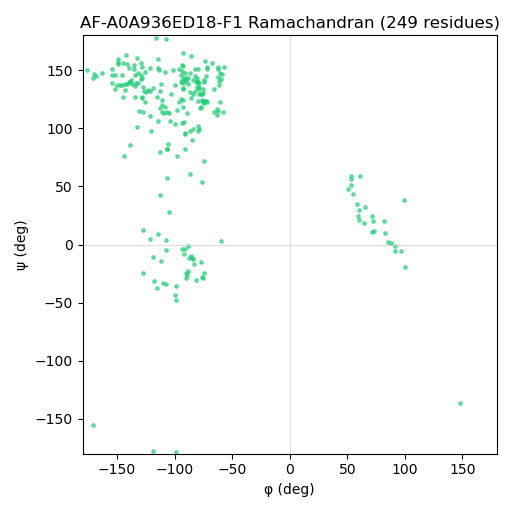 1 170 ? -9.471 -1.957 3.664 1.00 98.31 170 ASP A O 1
ATOM 1301 N N . LEU A 1 171 ? -9.972 0.226 3.518 1.00 98.69 171 LEU A N 1
ATOM 1302 C CA . LEU A 1 171 ? -8.597 0.691 3.684 1.00 98.69 171 LEU A CA 1
ATOM 1303 C C . LEU A 1 171 ? -8.385 1.331 5.055 1.00 98.69 171 LEU A C 1
ATOM 1305 O O . LEU A 1 171 ? -8.883 2.431 5.319 1.00 98.69 171 LEU A O 1
ATOM 1309 N N . VAL A 1 172 ? -7.557 0.715 5.901 1.00 98.75 172 VAL A N 1
ATOM 1310 C CA . VAL A 1 172 ? -6.992 1.398 7.074 1.00 98.75 172 VAL A CA 1
ATOM 1311 C C . VAL A 1 172 ? -5.629 1.987 6.747 1.00 98.75 172 VAL A C 1
ATOM 1313 O O . VAL A 1 172 ? -4.814 1.384 6.047 1.00 98.75 172 VAL A O 1
ATOM 1316 N N . VAL A 1 173 ? -5.373 3.178 7.285 1.00 98.81 173 VAL A N 1
ATOM 1317 C CA . VAL A 1 173 ? -4.099 3.877 7.144 1.00 98.81 173 VAL A CA 1
ATOM 1318 C C . VAL A 1 173 ? -3.537 4.259 8.512 1.00 98.81 173 VAL A C 1
ATOM 1320 O O . VAL A 1 173 ? -4.239 4.809 9.370 1.00 98.81 173 VAL A O 1
ATOM 1323 N N . GLY A 1 174 ? -2.254 3.955 8.702 1.00 98.69 174 GLY A N 1
ATOM 1324 C CA . GLY A 1 174 ? -1.464 4.329 9.868 1.00 98.69 174 GLY A CA 1
ATOM 1325 C C . GLY A 1 174 ? -0.695 5.623 9.622 1.00 98.69 174 GLY A C 1
ATOM 1326 O O . GLY A 1 174 ? 0.063 5.699 8.653 1.00 98.69 174 GLY A O 1
ATOM 1327 N N . ASN A 1 175 ? -0.858 6.624 10.487 1.00 98.69 175 ASN A N 1
ATOM 1328 C CA . ASN A 1 175 ? -0.300 7.962 10.293 1.00 98.69 175 ASN A CA 1
ATOM 1329 C C . ASN A 1 175 ? 0.804 8.305 11.303 1.00 98.69 175 ASN A C 1
ATOM 1331 O O . ASN A 1 175 ? 0.689 8.060 12.500 1.00 98.69 175 ASN A O 1
ATOM 1335 N N . TYR A 1 176 ? 1.868 8.939 10.811 1.00 97.75 176 TYR A N 1
ATOM 1336 C CA . TYR A 1 176 ? 2.983 9.452 11.603 1.00 97.75 176 TYR A CA 1
ATOM 1337 C C . TYR A 1 176 ? 2.868 10.969 11.807 1.00 97.75 176 TYR A C 1
ATOM 1339 O O . TYR A 1 176 ? 2.431 11.695 10.917 1.00 97.75 176 TYR A O 1
ATOM 1347 N N . GLY A 1 177 ? 3.387 11.493 12.917 1.00 96.75 177 GLY A N 1
ATOM 1348 C CA . GLY A 1 177 ? 3.464 12.931 13.174 1.00 96.75 177 GLY A CA 1
ATOM 1349 C C . GLY A 1 177 ? 2.345 13.425 14.077 1.00 96.75 177 GLY A C 1
ATOM 1350 O O . GLY A 1 177 ? 1.845 14.529 13.862 1.00 96.75 177 GLY A O 1
ATOM 1351 N N . LEU A 1 178 ? 1.978 12.621 15.080 1.00 96.75 178 LEU A N 1
ATOM 1352 C CA . LEU A 1 178 ? 0.882 12.894 16.014 1.00 96.75 178 LEU A CA 1
ATOM 1353 C C . LEU A 1 178 ? -0.422 13.188 15.266 1.00 96.75 178 LEU A C 1
ATOM 1355 O O . LEU A 1 178 ? -1.000 14.265 15.386 1.00 96.75 178 LEU A O 1
ATOM 1359 N N . THR A 1 179 ? -0.834 12.251 14.418 1.00 97.38 179 THR A N 1
ATOM 1360 C CA . THR A 1 179 ? -2.034 12.372 13.583 1.00 97.38 179 THR A CA 1
ATOM 1361 C C . THR A 1 179 ? -2.878 11.120 13.757 1.00 97.38 179 THR A C 1
ATOM 1363 O O . THR A 1 179 ? -2.338 10.029 13.907 1.00 97.38 179 THR A O 1
ATOM 1366 N N . ALA A 1 180 ? -4.201 11.274 13.771 1.00 98.25 180 ALA A N 1
ATOM 1367 C CA . ALA A 1 180 ? -5.107 10.143 13.919 1.00 98.25 180 ALA A CA 1
ATOM 1368 C C . ALA A 1 180 ? -4.944 9.144 12.764 1.00 98.25 180 ALA A C 1
ATOM 1370 O O . ALA A 1 180 ? -4.821 9.540 11.603 1.00 98.25 180 ALA A O 1
ATOM 1371 N N . ASN A 1 181 ? -5.006 7.852 13.076 1.00 98.62 181 ASN A N 1
ATOM 1372 C CA . ASN A 1 181 ? -5.192 6.794 12.086 1.00 98.62 181 ASN A CA 1
ATOM 1373 C C . ASN A 1 181 ? -6.592 6.896 11.486 1.00 98.62 181 ASN A C 1
ATOM 1375 O O . ASN A 1 181 ? -7.494 7.451 12.120 1.00 98.62 181 ASN A O 1
ATOM 1379 N N . ARG A 1 182 ? -6.788 6.366 10.277 1.00 98.50 182 ARG A N 1
ATOM 1380 C CA . ARG A 1 182 ? -8.083 6.450 9.585 1.00 98.50 182 ARG A CA 1
ATOM 1381 C C . ARG A 1 182 ? -8.486 5.120 8.985 1.00 98.50 182 ARG A C 1
ATOM 1383 O O . ARG A 1 182 ? -7.634 4.397 8.484 1.00 98.50 182 ARG A O 1
ATOM 1390 N N . LEU A 1 183 ? -9.786 4.864 8.987 1.00 98.56 183 LEU A N 1
ATOM 1391 C CA . LEU A 1 183 ? -10.419 3.795 8.224 1.00 98.56 183 LEU A CA 1
ATOM 1392 C C . LEU A 1 183 ? -11.336 4.431 7.184 1.00 98.56 183 LEU A C 1
ATOM 1394 O O . LEU A 1 183 ? -12.202 5.251 7.521 1.00 98.56 183 LEU A O 1
ATOM 1398 N N . TYR A 1 184 ? -11.136 4.038 5.936 1.00 98.62 184 TYR A N 1
ATOM 1399 C CA . TYR A 1 184 ? -11.999 4.376 4.823 1.00 98.62 184 TYR A CA 1
ATOM 1400 C C . TYR A 1 184 ? -12.796 3.136 4.450 1.00 98.62 184 TYR A C 1
ATOM 1402 O O . TYR A 1 184 ? -12.202 2.166 3.986 1.00 98.62 184 TYR A O 1
ATOM 1410 N N . LEU A 1 185 ? -14.113 3.190 4.655 1.00 98.00 185 LEU A N 1
ATOM 1411 C CA . LEU A 1 185 ? -14.988 2.135 4.168 1.00 98.00 185 LEU A CA 1
ATOM 1412 C C . LEU A 1 185 ? -15.145 2.269 2.664 1.00 98.00 185 LEU A C 1
ATOM 1414 O O . LEU A 1 185 ? -15.272 3.381 2.130 1.00 98.00 185 LEU A O 1
ATOM 1418 N N . ASN A 1 186 ? -15.140 1.133 2.004 1.00 98.12 186 ASN A N 1
ATOM 1419 C CA . ASN A 1 186 ? -15.390 0.996 0.599 1.00 98.12 186 ASN A CA 1
ATOM 1420 C C . ASN A 1 186 ? -16.876 0.741 0.370 1.00 98.12 186 ASN A C 1
ATOM 1422 O O . ASN A 1 186 ? -17.566 0.159 1.186 1.00 98.12 186 ASN A O 1
ATOM 1426 N N . ASN A 1 187 ? -17.412 1.304 -0.700 1.00 95.31 187 ASN A N 1
ATOM 1427 C CA . ASN A 1 187 ? -18.779 1.050 -1.131 1.00 95.31 187 ASN A CA 1
ATOM 1428 C C . ASN A 1 187 ? -18.730 0.914 -2.648 1.00 95.31 187 ASN A C 1
ATOM 1430 O O . ASN A 1 187 ? -18.901 1.903 -3.375 1.00 95.31 187 ASN A O 1
ATOM 1434 N N . SER A 1 188 ? -18.437 -0.298 -3.110 1.00 90.69 188 SER A N 1
ATOM 1435 C CA . SER A 1 188 ? -18.298 -0.672 -4.516 1.00 90.69 188 SER A CA 1
ATOM 1436 C C . SER A 1 188 ? -17.311 0.225 -5.281 1.00 90.69 188 SER A C 1
ATOM 1438 O O . SER A 1 188 ? -17.687 0.923 -6.230 1.00 90.69 188 SER A O 1
ATOM 1440 N N . GLY A 1 189 ? -16.058 0.272 -4.822 1.00 91.69 189 GLY A N 1
ATOM 1441 C CA . GLY A 1 189 ? -14.962 1.037 -5.433 1.00 91.69 189 GLY A CA 1
ATOM 1442 C C . GLY A 1 189 ? -14.835 2.488 -4.969 1.00 91.69 189 GLY A C 1
ATOM 1443 O O . GLY A 1 189 ? -13.984 3.232 -5.460 1.00 91.69 189 GLY A O 1
ATOM 1444 N N . THR A 1 190 ? -15.688 2.939 -4.045 1.00 93.75 190 THR A N 1
ATOM 1445 C CA . THR A 1 190 ? -15.659 4.316 -3.530 1.00 93.75 190 THR A CA 1
ATOM 1446 C C . THR A 1 190 ? -15.280 4.349 -2.055 1.00 93.75 190 THR A C 1
ATOM 1448 O O . THR A 1 190 ? -16.112 4.085 -1.192 1.00 93.75 190 THR A O 1
ATOM 1451 N N . LEU A 1 191 ? -14.049 4.779 -1.768 1.00 98.25 191 LEU A N 1
ATOM 1452 C CA . LEU A 1 191 ? -13.553 4.961 -0.403 1.00 98.25 191 LEU A CA 1
ATOM 1453 C C . LEU A 1 191 ? -14.104 6.236 0.258 1.00 98.25 191 LEU A C 1
ATOM 1455 O O . LEU A 1 191 ? -13.985 7.347 -0.278 1.00 98.25 191 LEU A O 1
ATOM 1459 N N . ALA A 1 192 ? -14.641 6.096 1.469 1.00 97.81 192 ALA A N 1
ATOM 1460 C CA . ALA A 1 192 ? -15.135 7.193 2.295 1.00 97.81 192 ALA A CA 1
ATOM 1461 C C . ALA A 1 192 ? -14.660 7.060 3.746 1.00 97.81 192 ALA A C 1
ATOM 1463 O O . ALA A 1 192 ? -14.716 5.987 4.335 1.00 97.81 192 ALA A O 1
ATOM 1464 N N . LEU A 1 193 ? -14.217 8.170 4.348 1.00 98.06 193 LEU A N 1
ATOM 1465 C CA . LEU A 1 193 ? -13.784 8.172 5.746 1.00 98.06 193 LEU A CA 1
ATOM 1466 C C . LEU A 1 193 ? -14.943 7.747 6.657 1.00 98.06 193 LEU A C 1
ATOM 1468 O O . LEU A 1 193 ? -15.980 8.413 6.682 1.00 98.06 193 LEU A O 1
ATOM 1472 N N . SER A 1 194 ? -14.730 6.687 7.434 1.00 97.44 194 SER A N 1
ATOM 1473 C CA . SER A 1 194 ? -15.722 6.146 8.369 1.00 97.44 194 SER A CA 1
ATOM 1474 C C . SER A 1 194 ? -15.278 6.274 9.824 1.00 97.44 194 SER A C 1
ATOM 1476 O O . SER A 1 194 ? -16.075 6.625 10.695 1.00 97.44 194 SER A O 1
ATOM 1478 N N . TRP A 1 195 ? -13.983 6.088 10.092 1.00 98.00 195 TRP A N 1
ATOM 1479 C CA . TRP A 1 195 ? -13.448 6.150 11.449 1.00 98.00 195 TRP A CA 1
ATOM 1480 C C . TRP A 1 195 ? -12.099 6.861 11.511 1.00 98.00 195 TRP A C 1
ATOM 1482 O O . TRP A 1 195 ? -11.323 6.900 10.552 1.00 98.00 195 TRP A O 1
ATOM 1492 N N . SER A 1 196 ? -11.826 7.457 12.667 1.00 98.12 196 SER A N 1
ATOM 1493 C CA . SER A 1 196 ? -10.519 8.001 13.019 1.00 98.12 196 SER A CA 1
ATOM 1494 C C . SER A 1 196 ? -10.206 7.658 14.467 1.00 98.12 196 SER A C 1
ATOM 1496 O O . SER A 1 196 ? -11.098 7.739 15.315 1.00 98.12 196 SER A O 1
ATOM 1498 N N . SER A 1 197 ? -8.952 7.306 14.756 1.00 97.81 197 SER A N 1
ATOM 1499 C CA . SER A 1 197 ? -8.535 7.068 16.140 1.00 97.81 197 SER A CA 1
ATOM 1500 C C . SER A 1 197 ? -8.716 8.332 16.978 1.00 97.81 197 SER A C 1
ATOM 1502 O O . SER A 1 197 ? -8.563 9.454 16.489 1.00 97.81 197 SER A O 1
ATOM 1504 N N . ALA A 1 198 ? -9.035 8.164 18.262 1.00 96.94 198 ALA A N 1
ATOM 1505 C CA . ALA A 1 198 ? -9.094 9.293 19.189 1.00 96.94 198 ALA A CA 1
ATOM 1506 C C . ALA A 1 198 ? -7.683 9.783 19.563 1.00 96.94 198 ALA A C 1
ATOM 1508 O O . ALA A 1 198 ? -7.485 10.930 19.964 1.00 96.94 198 ALA A O 1
ATOM 1509 N N . GLU A 1 199 ? -6.713 8.885 19.456 1.00 94.56 199 GLU A N 1
ATOM 1510 C CA . GLU A 1 199 ? -5.308 9.061 19.746 1.00 94.56 199 GLU A CA 1
ATOM 1511 C C . GLU A 1 199 ? -4.581 9.607 18.515 1.00 94.56 199 GLU A C 1
ATOM 1513 O O . GLU A 1 199 ? -4.709 9.082 17.409 1.00 94.56 199 GLU A O 1
ATOM 1518 N N . GLU A 1 200 ? -3.785 10.649 18.736 1.00 96.38 200 GLU A N 1
ATOM 1519 C CA . GLU A 1 200 ? -2.905 11.268 17.747 1.00 96.38 200 GLU A CA 1
ATOM 1520 C C . GLU A 1 200 ? -1.460 10.855 18.062 1.00 96.38 200 GLU A C 1
ATOM 1522 O O . GLU A 1 200 ? -0.745 11.523 18.815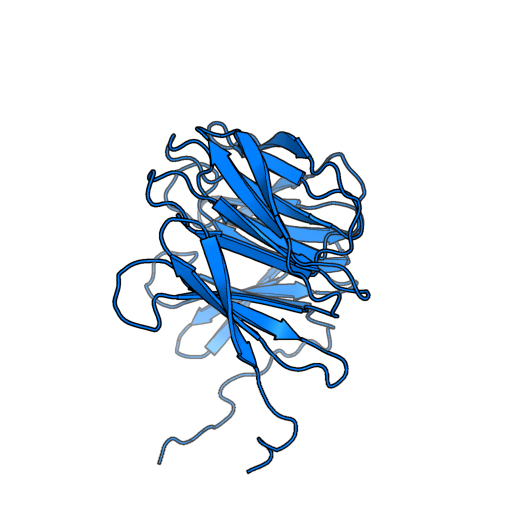 1.00 96.38 200 GLU A O 1
ATOM 1527 N N . GLU A 1 201 ? -1.054 9.700 17.537 1.00 95.81 201 GLU A N 1
ATOM 1528 C CA . GLU A 1 201 ? 0.229 9.040 17.811 1.00 95.81 201 GLU A CA 1
ATOM 1529 C C . GLU A 1 201 ? 1.092 8.968 16.530 1.00 95.81 201 GLU A C 1
ATOM 1531 O O . GLU A 1 201 ? 0.719 9.471 15.472 1.00 95.81 201 GLU A O 1
ATOM 1536 N N . ASP A 1 202 ? 2.303 8.429 16.647 1.00 97.06 202 ASP A N 1
ATOM 1537 C CA . ASP A 1 202 ? 3.250 8.183 15.563 1.00 97.06 202 ASP A CA 1
ATOM 1538 C C . ASP A 1 202 ? 3.138 6.716 15.136 1.00 97.06 202 ASP A C 1
ATOM 1540 O O . ASP A 1 202 ? 3.975 5.880 15.492 1.00 97.06 202 ASP A O 1
ATOM 1544 N N . THR A 1 203 ? 2.085 6.395 14.390 1.00 98.19 203 THR A N 1
ATOM 1545 C CA . THR A 1 203 ? 1.852 5.043 13.885 1.00 98.19 203 THR A CA 1
ATOM 1546 C C . THR A 1 203 ? 2.783 4.734 12.718 1.00 98.19 203 THR A C 1
ATOM 1548 O O . THR A 1 203 ? 2.892 5.497 11.759 1.00 98.19 203 THR A O 1
ATOM 1551 N N . THR A 1 204 ? 3.455 3.585 12.793 1.00 97.56 204 THR A N 1
ATOM 1552 C CA . THR A 1 204 ? 4.378 3.102 11.751 1.00 97.56 204 THR A CA 1
ATOM 1553 C C . THR A 1 204 ? 3.958 1.772 11.140 1.00 97.56 204 THR A C 1
ATOM 1555 O O . THR A 1 204 ? 4.554 1.349 10.159 1.00 97.56 204 THR A O 1
ATOM 1558 N N . SER A 1 205 ? 2.977 1.081 11.723 1.00 97.94 205 SER A N 1
ATOM 1559 C CA . SER A 1 205 ? 2.473 -0.192 11.208 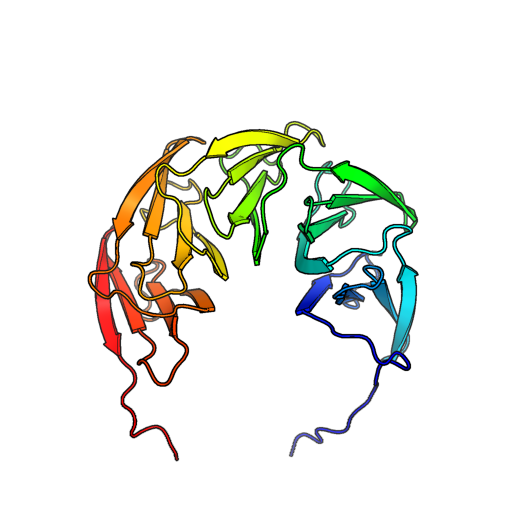1.00 97.94 205 SER A CA 1
ATOM 1560 C C . SER A 1 205 ? 1.029 -0.404 11.646 1.00 97.94 205 SER A C 1
ATOM 1562 O O . SER A 1 205 ? 0.684 -0.121 12.796 1.00 97.94 205 SER A O 1
ATOM 1564 N N . VAL A 1 206 ? 0.206 -0.910 10.734 1.00 98.62 206 VAL A N 1
ATOM 1565 C CA . VAL A 1 206 ? -1.147 -1.402 11.004 1.00 98.62 206 VAL A CA 1
ATOM 1566 C C . VAL A 1 206 ? -1.280 -2.831 10.485 1.00 98.62 206 VAL A C 1
ATOM 1568 O O . VAL A 1 206 ? -0.615 -3.201 9.519 1.00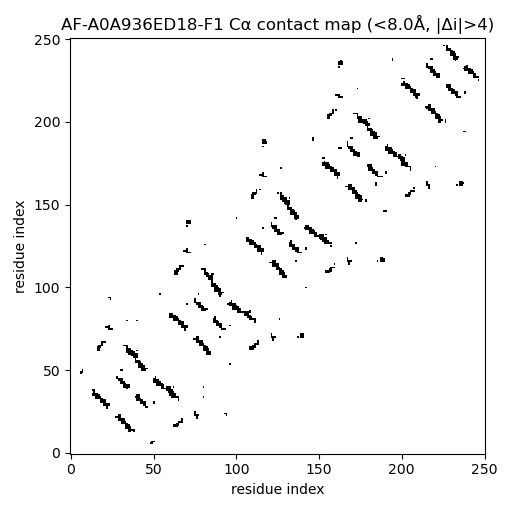 98.62 206 VAL A O 1
ATOM 1571 N N . ALA A 1 207 ? -2.106 -3.643 11.139 1.00 98.44 207 ALA A N 1
ATOM 1572 C CA . ALA A 1 207 ? -2.411 -4.998 10.696 1.00 98.44 207 ALA A CA 1
ATOM 1573 C C . ALA A 1 207 ? -3.809 -5.418 11.151 1.00 98.44 207 ALA A C 1
ATOM 1575 O O . ALA A 1 207 ? -4.239 -5.061 12.249 1.00 98.44 207 ALA A O 1
ATOM 1576 N N . TRP A 1 208 ? -4.469 -6.218 10.319 1.00 98.25 208 TRP A N 1
ATOM 1577 C CA . TRP A 1 208 ? -5.748 -6.845 10.628 1.00 98.25 208 TRP A CA 1
ATOM 1578 C C . TRP A 1 208 ? -5.564 -8.253 11.198 1.00 98.25 208 TRP A C 1
ATOM 1580 O O . TRP A 1 208 ? -4.634 -8.971 10.820 1.00 98.25 208 TRP A O 1
ATOM 1590 N N . GLY A 1 209 ? -6.482 -8.680 12.060 1.00 97.06 209 GLY A N 1
ATOM 1591 C CA . GLY A 1 209 ? -6.625 -10.077 12.462 1.00 97.06 209 GLY A CA 1
ATOM 1592 C C . GLY A 1 209 ? -7.825 -10.280 13.377 1.00 97.06 209 GLY A C 1
ATOM 1593 O O . GLY A 1 209 ? -8.168 -9.380 14.119 1.00 97.06 209 GLY A O 1
ATOM 1594 N N . ASP A 1 210 ? -8.440 -11.457 13.339 1.00 96.94 210 ASP A N 1
ATOM 1595 C CA . ASP A 1 210 ? -9.526 -11.839 14.253 1.00 96.94 210 ASP A CA 1
ATOM 1596 C C . ASP A 1 210 ? -8.916 -12.380 15.557 1.00 96.94 210 ASP A C 1
ATOM 1598 O O . ASP A 1 210 ? -8.414 -13.513 15.601 1.00 96.94 210 ASP A O 1
ATOM 1602 N N . ILE A 1 211 ? -8.847 -11.545 16.597 1.00 96.88 211 ILE A N 1
ATOM 1603 C CA . ILE A 1 211 ? -8.136 -11.894 17.834 1.00 96.88 211 ILE A CA 1
ATOM 1604 C C . ILE A 1 211 ? -9.024 -12.615 18.847 1.00 96.88 211 ILE A C 1
ATOM 1606 O O . ILE A 1 211 ? -8.508 -13.361 19.690 1.00 96.88 211 ILE A O 1
ATOM 1610 N N . ASP A 1 212 ? -10.335 -12.396 18.799 1.00 95.69 212 ASP A N 1
ATOM 1611 C CA . ASP A 1 212 ? -11.279 -12.947 19.769 1.00 95.69 212 ASP A CA 1
ATOM 1612 C C . ASP A 1 212 ? -12.151 -14.089 19.214 1.00 95.69 212 ASP A C 1
ATOM 1614 O O . ASP A 1 212 ? -12.807 -14.801 19.989 1.00 95.69 212 ASP A O 1
ATOM 1618 N N . GLY A 1 213 ? -12.021 -14.381 17.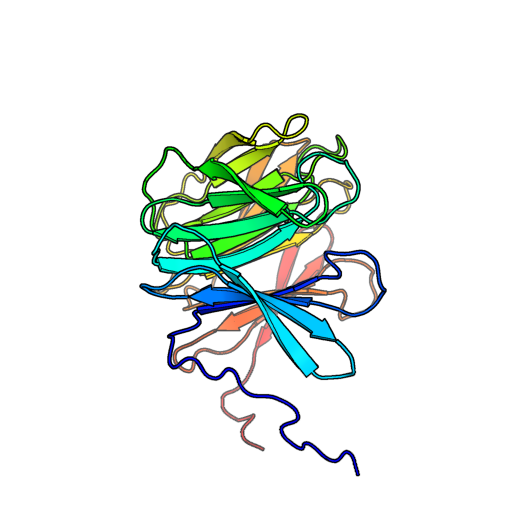919 1.00 95.81 213 GLY A N 1
ATOM 1619 C CA . GLY A 1 213 ? -12.644 -15.504 17.233 1.00 95.81 213 GLY A CA 1
ATOM 1620 C C . GLY A 1 213 ? -14.089 -15.237 16.825 1.00 95.81 213 GLY A C 1
ATOM 1621 O O . GLY A 1 213 ? -14.841 -16.204 16.640 1.00 95.81 213 GLY A O 1
ATOM 1622 N N . ASP A 1 214 ? -14.502 -13.973 16.742 1.00 94.94 214 ASP A N 1
ATOM 1623 C CA . ASP A 1 214 ? -15.844 -13.581 16.322 1.00 94.94 214 ASP A CA 1
ATOM 1624 C C . ASP A 1 214 ? -15.987 -13.410 14.800 1.00 94.94 214 ASP A C 1
ATOM 1626 O O . ASP A 1 214 ? -17.108 -13.246 14.314 1.00 94.94 214 ASP A O 1
ATOM 1630 N N . SER A 1 215 ? -14.887 -13.603 14.054 1.00 93.06 215 SER A N 1
ATOM 1631 C CA . SER A 1 215 ? -14.752 -13.469 12.596 1.00 93.06 215 SER A CA 1
ATOM 1632 C C . SER A 1 215 ? -14.801 -12.031 12.072 1.00 93.06 215 SER A C 1
ATOM 1634 O O . SER A 1 215 ? -15.051 -11.846 10.879 1.00 93.06 215 SER A O 1
ATOM 1636 N N . ASP A 1 216 ? -14.746 -11.011 12.927 1.00 95.56 216 ASP A N 1
ATOM 1637 C CA . ASP A 1 216 ? -14.558 -9.612 12.534 1.00 95.56 216 ASP A CA 1
ATOM 1638 C C . ASP A 1 216 ? -13.047 -9.318 12.508 1.00 95.56 216 ASP A C 1
ATOM 1640 O O . ASP A 1 216 ? -12.267 -9.870 13.283 1.00 95.56 216 ASP A O 1
ATOM 1644 N N . LEU A 1 217 ? -12.584 -8.499 11.558 1.00 97.62 217 LEU A N 1
ATOM 1645 C CA . LEU A 1 217 ? -11.172 -8.107 11.524 1.00 97.62 217 LEU A CA 1
ATOM 1646 C C . LEU A 1 217 ? -10.899 -7.027 12.575 1.00 97.62 217 LEU A C 1
ATOM 1648 O O . LEU A 1 217 ? -11.413 -5.916 12.457 1.00 97.62 217 LEU A O 1
ATOM 1652 N N . ASP A 1 218 ? -10.036 -7.323 13.547 1.00 98.31 218 ASP A N 1
ATOM 1653 C CA . ASP A 1 218 ? -9.568 -6.377 14.561 1.00 98.31 218 ASP A CA 1
ATOM 1654 C C . ASP A 1 218 ? -8.290 -5.664 14.124 1.00 98.31 218 ASP A C 1
ATOM 1656 O O . ASP A 1 218 ? -7.426 -6.231 13.446 1.00 98.31 218 ASP A O 1
ATOM 1660 N N . LEU A 1 219 ? -8.133 -4.412 14.556 1.00 98.56 219 LEU A N 1
ATOM 1661 C CA . LEU A 1 219 ? -7.006 -3.570 14.167 1.00 98.56 219 LEU A CA 1
ATOM 1662 C C . LEU A 1 219 ? -5.910 -3.568 15.233 1.00 98.56 219 LEU A C 1
ATOM 1664 O O . LEU A 1 219 ? -6.080 -3.005 16.318 1.00 98.56 219 LEU A O 1
ATOM 1668 N N . ALA A 1 220 ? -4.734 -4.085 14.890 1.00 98.38 220 ALA A N 1
ATOM 1669 C CA . ALA A 1 220 ? -3.505 -3.869 15.644 1.00 98.38 220 ALA A CA 1
ATOM 1670 C C . ALA A 1 220 ? -2.727 -2.665 15.085 1.00 98.38 220 ALA A C 1
ATOM 1672 O O . ALA A 1 220 ? -2.534 -2.535 13.877 1.00 98.38 220 ALA A O 1
ATOM 1673 N N . VAL A 1 221 ? -2.239 -1.799 15.976 1.00 98.31 221 VAL A N 1
ATOM 1674 C CA . VAL A 1 221 ? -1.490 -0.581 15.634 1.00 98.31 221 VAL A CA 1
ATOM 1675 C C . VAL A 1 221 ? -0.152 -0.561 16.365 1.00 98.31 221 VAL A C 1
ATOM 1677 O O . VAL A 1 221 ? -0.100 -0.592 17.599 1.00 98.31 221 VAL A O 1
ATOM 1680 N N . GLY A 1 222 ? 0.933 -0.473 15.597 1.00 97.62 222 GLY A N 1
ATOM 1681 C CA . GLY A 1 222 ? 2.300 -0.305 16.079 1.00 97.62 222 GLY A CA 1
ATOM 1682 C C . GLY A 1 222 ? 2.731 1.160 16.064 1.00 97.62 222 GLY A C 1
ATOM 1683 O O . GLY A 1 222 ? 2.735 1.797 15.007 1.00 97.62 222 GLY A O 1
ATOM 1684 N N . ASN A 1 223 ? 3.139 1.677 17.224 1.00 96.62 223 ASN A N 1
ATOM 1685 C CA . ASN A 1 223 ? 3.525 3.074 17.407 1.00 96.62 223 ASN A CA 1
ATOM 1686 C C . ASN A 1 223 ? 5.018 3.237 17.726 1.00 96.62 223 ASN A C 1
ATOM 1688 O O . ASN A 1 223 ? 5.659 2.387 18.349 1.00 96.62 223 ASN A O 1
ATOM 1692 N N . TYR A 1 224 ? 5.574 4.371 17.306 1.00 93.56 224 TYR A N 1
ATOM 1693 C CA . TYR A 1 224 ? 6.968 4.752 17.513 1.00 93.56 224 TYR A CA 1
ATOM 1694 C C . TYR A 1 224 ? 7.132 5.723 18.706 1.00 93.56 224 TYR A C 1
ATOM 1696 O O . TYR A 1 224 ? 6.186 6.049 19.417 1.00 93.56 224 TYR A O 1
ATOM 1704 N N . ASN A 1 225 ? 8.361 6.172 18.993 1.00 90.31 225 ASN A N 1
ATOM 1705 C CA . ASN A 1 225 ? 8.660 7.200 20.007 1.00 90.31 225 ASN A CA 1
ATOM 1706 C C . ASN A 1 225 ? 8.202 6.878 21.445 1.00 90.31 225 ASN A C 1
ATOM 1708 O O . ASN A 1 225 ? 7.862 7.778 22.214 1.00 90.31 225 ASN A O 1
ATOM 1712 N N . ALA A 1 226 ? 8.254 5.600 21.840 1.00 89.06 226 ALA A N 1
ATOM 1713 C CA . ALA A 1 226 ? 7.818 5.125 23.160 1.00 89.06 226 ALA A CA 1
ATOM 1714 C C . ALA A 1 226 ? 6.337 5.425 23.474 1.00 89.06 226 ALA A C 1
ATOM 1716 O O . ALA A 1 226 ? 5.946 5.507 24.642 1.00 89.06 226 ALA A O 1
ATOM 1717 N N . GLN A 1 227 ? 5.521 5.576 22.434 1.00 93.06 227 GLN A N 1
ATOM 1718 C CA . GLN A 1 227 ? 4.069 5.568 22.532 1.00 93.06 227 GLN A CA 1
ATOM 1719 C C . GLN A 1 227 ? 3.571 4.117 22.566 1.00 93.06 227 GLN A C 1
ATOM 1721 O O . GLN A 1 227 ? 4.248 3.217 22.060 1.00 93.06 227 GLN A O 1
ATOM 1726 N N . PRO A 1 228 ? 2.434 3.848 23.219 1.00 94.44 228 PRO A N 1
ATOM 1727 C CA . PRO A 1 228 ? 1.941 2.488 23.354 1.00 94.44 228 PRO A CA 1
ATOM 1728 C C . PRO A 1 228 ? 1.382 1.957 22.031 1.00 94.44 228 PRO A C 1
ATOM 1730 O O . PRO A 1 228 ? 0.732 2.695 21.304 1.00 94.44 228 PRO A O 1
ATOM 1733 N N . ASN A 1 229 ? 1.556 0.666 21.755 1.00 96.19 229 ASN A N 1
ATOM 1734 C CA . ASN A 1 229 ? 0.823 -0.010 20.684 1.00 96.19 229 ASN A CA 1
ATOM 1735 C C . ASN A 1 229 ? -0.638 -0.177 21.108 1.00 96.19 229 ASN A C 1
ATOM 1737 O O . ASN A 1 229 ? -0.924 -0.307 22.305 1.00 96.19 229 ASN A O 1
ATOM 1741 N N . ARG A 1 230 ? -1.549 -0.198 20.137 1.00 97.00 230 ARG A N 1
ATOM 1742 C CA . ARG A 1 230 ? -2.997 -0.270 20.366 1.00 97.00 230 ARG A CA 1
ATOM 1743 C C . ARG A 1 230 ? -3.592 -1.503 19.694 1.00 97.00 230 ARG A C 1
ATOM 1745 O O . ARG A 1 230 ? -3.078 -1.967 18.682 1.00 97.00 230 ARG A O 1
ATOM 1752 N N . LEU A 1 231 ? -4.678 -2.002 20.266 1.00 98.00 231 LEU A N 1
ATOM 1753 C CA . LEU A 1 231 ? -5.562 -2.986 19.653 1.00 98.00 231 LEU A CA 1
ATOM 1754 C C . LEU A 1 231 ? -6.986 -2.446 19.741 1.00 98.00 231 LEU A C 1
ATOM 1756 O O . LEU A 1 231 ? -7.438 -2.102 20.841 1.00 98.00 231 LEU A O 1
ATOM 1760 N N . TYR A 1 232 ? -7.668 -2.392 18.607 1.00 98.44 232 TYR A N 1
ATOM 1761 C CA . TYR A 1 232 ? -9.073 -2.029 18.511 1.00 98.44 232 TYR A CA 1
ATOM 1762 C C . TYR A 1 232 ? -9.864 -3.267 18.118 1.00 98.44 232 TYR A C 1
ATOM 1764 O O . TYR A 1 232 ? -9.539 -3.873 17.099 1.00 98.44 232 TYR A O 1
ATOM 1772 N N . LEU A 1 233 ? -10.862 -3.627 18.924 1.00 98.19 233 LEU A N 1
ATOM 1773 C CA . LEU A 1 233 ? -11.805 -4.669 18.541 1.00 98.19 233 LEU A CA 1
ATOM 1774 C C . LEU A 1 233 ? -12.819 -4.081 17.574 1.00 98.19 233 LEU A C 1
ATOM 1776 O O . LEU A 1 233 ? -13.278 -2.950 17.771 1.00 98.19 233 LEU A O 1
ATOM 1780 N N . ASN A 1 234 ? -13.145 -4.848 16.550 1.00 97.56 234 ASN A N 1
ATOM 1781 C CA . ASN A 1 234 ? -14.193 -4.507 15.616 1.00 97.56 234 ASN A CA 1
ATOM 1782 C C . ASN A 1 234 ? -15.512 -5.131 16.071 1.00 97.56 234 ASN A C 1
ATOM 1784 O O . ASN A 1 234 ? -15.583 -6.293 16.441 1.00 97.56 234 ASN A O 1
ATOM 1788 N N . THR A 1 235 ? -16.588 -4.353 16.064 1.00 93.25 235 THR A N 1
ATOM 1789 C CA . THR A 1 235 ? -17.936 -4.889 16.247 1.00 93.25 235 THR A CA 1
ATOM 1790 C C . THR A 1 235 ? -18.847 -4.301 15.183 1.00 93.25 235 THR A C 1
ATOM 1792 O O . THR A 1 235 ? -19.297 -3.156 15.299 1.00 93.25 235 THR A O 1
ATOM 1795 N N . GLU A 1 236 ? -19.116 -5.098 14.146 1.00 85.25 236 GLU A N 1
ATOM 1796 C CA . GLU A 1 236 ? -19.960 -4.719 13.002 1.00 85.25 236 GLU A CA 1
ATOM 1797 C C . GLU A 1 236 ? -19.503 -3.393 12.348 1.00 85.25 236 GLU A C 1
ATOM 1799 O O . GLU A 1 236 ? -20.288 -2.451 12.209 1.00 85.25 236 GLU A O 1
ATOM 1804 N N . GLY A 1 237 ? -18.212 -3.283 12.013 1.00 86.00 237 GLY A N 1
ATOM 1805 C CA . GLY A 1 237 ? -17.616 -2.112 11.354 1.00 86.00 237 GLY A CA 1
ATOM 1806 C C . GLY A 1 237 ? -17.178 -0.980 12.294 1.00 86.00 237 GLY A C 1
ATOM 1807 O O . GLY A 1 237 ? -16.723 0.070 11.835 1.00 86.00 237 GLY A O 1
ATOM 1808 N N . ASN A 1 238 ? -17.320 -1.151 13.613 1.00 90.88 238 ASN A N 1
ATOM 1809 C CA . ASN A 1 238 ? -16.953 -0.140 14.606 1.00 90.88 238 ASN A CA 1
ATOM 1810 C C . ASN A 1 238 ? -15.700 -0.554 15.374 1.00 90.88 238 ASN A C 1
ATOM 1812 O O . ASN A 1 238 ? -15.723 -1.538 16.106 1.00 90.88 238 ASN A O 1
ATOM 1816 N N . LEU A 1 239 ? -14.636 0.243 15.256 1.00 97.12 239 LEU A N 1
ATOM 1817 C CA . LEU A 1 239 ? -13.374 0.019 15.958 1.00 97.12 239 LEU A CA 1
ATOM 1818 C C . LEU A 1 239 ? -13.360 0.702 17.332 1.00 97.12 239 LEU A C 1
ATOM 1820 O O . LEU A 1 239 ? -13.292 1.934 17.427 1.00 97.12 239 LEU A O 1
ATOM 1824 N N . ASP A 1 240 ? -13.341 -0.107 18.390 1.00 96.81 240 ASP A N 1
ATOM 1825 C CA . ASP A 1 240 ? -13.273 0.328 19.786 1.00 96.81 240 ASP A CA 1
ATOM 1826 C C . ASP A 1 240 ? -11.941 -0.071 20.432 1.00 96.81 240 ASP A C 1
ATOM 1828 O O . ASP A 1 240 ? -11.512 -1.223 20.366 1.00 96.81 240 ASP A O 1
ATOM 1832 N N . LEU A 1 241 ? -11.280 0.870 21.117 1.00 96.94 241 LEU A N 1
ATOM 1833 C CA . LEU A 1 241 ? -10.009 0.594 21.791 1.00 96.94 241 LEU A CA 1
ATOM 1834 C C . LEU A 1 241 ? -10.196 -0.472 22.882 1.00 96.94 241 LEU A C 1
ATOM 1836 O O . LEU A 1 241 ? -10.831 -0.226 23.911 1.00 96.94 241 LEU A O 1
ATOM 1840 N N . ALA A 1 242 ? -9.559 -1.623 22.695 1.00 96.31 242 ALA A N 1
ATOM 1841 C CA . ALA A 1 242 ? -9.686 -2.774 23.580 1.00 96.31 242 ALA A CA 1
ATOM 1842 C C . ALA A 1 242 ? -8.436 -3.016 24.428 1.00 96.31 242 ALA A C 1
ATOM 1844 O O . ALA A 1 242 ? -8.534 -3.437 25.585 1.00 96.31 242 ALA A O 1
ATOM 1845 N N . TRP A 1 243 ? -7.249 -2.734 23.884 1.00 95.88 243 TRP A N 1
ATOM 1846 C CA . TRP A 1 243 ? -5.996 -2.936 24.604 1.00 95.88 243 TRP A CA 1
ATOM 1847 C C . TRP A 1 243 ? -4.903 -1.942 24.203 1.00 95.88 243 TRP A C 1
ATOM 1849 O O . TRP A 1 243 ? -4.892 -1.370 23.116 1.00 95.88 243 TRP A O 1
ATOM 1859 N N . THR A 1 244 ? -3.968 -1.729 25.128 1.00 94.12 244 THR A N 1
ATOM 1860 C CA . THR A 1 244 ? -2.800 -0.868 24.956 1.00 94.12 244 THR A CA 1
ATOM 1861 C C . THR A 1 244 ? -1.584 -1.528 25.591 1.00 94.12 244 THR A C 1
ATOM 1863 O O . THR A 1 244 ? -1.692 -2.056 26.705 1.00 94.12 244 THR A O 1
ATOM 1866 N N . THR A 1 245 ? -0.411 -1.453 24.951 1.00 89.75 245 THR A N 1
ATOM 1867 C CA . THR A 1 245 ? 0.824 -1.847 25.645 1.00 89.75 245 THR A CA 1
ATOM 1868 C C . THR A 1 245 ? 1.049 -0.936 26.845 1.00 89.75 245 THR A C 1
ATOM 1870 O O . THR A 1 245 ? 0.669 0.239 26.861 1.00 89.75 245 THR A O 1
ATOM 1873 N N . THR A 1 246 ? 1.704 -1.477 27.868 1.00 82.31 246 THR A N 1
ATOM 1874 C CA . THR A 1 246 ? 2.254 -0.668 28.954 1.00 82.31 246 THR A CA 1
ATOM 1875 C C . THR A 1 246 ? 3.771 -0.656 28.827 1.00 82.31 246 THR A C 1
ATOM 1877 O O . THR A 1 246 ? 4.368 -1.645 28.411 1.00 82.31 246 THR A O 1
ATOM 1880 N N . LEU A 1 247 ? 4.423 0.435 29.237 1.00 61.97 247 LEU A N 1
ATOM 1881 C CA . LEU A 1 247 ? 5.891 0.571 29.242 1.00 61.97 247 LEU A CA 1
ATOM 1882 C C . LEU A 1 247 ? 6.624 -0.475 30.125 1.00 61.97 247 LEU A C 1
ATOM 1884 O O . LEU A 1 247 ? 7.837 -0.390 30.289 1.00 61.97 247 LEU A O 1
ATOM 1888 N N . ALA A 1 248 ? 5.903 -1.425 30.731 1.00 51.03 248 ALA A N 1
ATOM 1889 C CA . ALA A 1 248 ? 6.431 -2.490 31.575 1.00 51.03 248 ALA A CA 1
ATOM 1890 C C . ALA A 1 248 ? 6.715 -3.812 30.829 1.00 51.03 248 ALA A C 1
ATOM 1892 O O . ALA A 1 248 ? 7.273 -4.712 31.455 1.00 51.03 248 ALA A O 1
ATOM 1893 N N . ASP A 1 249 ? 6.408 -3.932 29.529 1.00 45.41 249 ASP A N 1
ATOM 1894 C CA . ASP A 1 249 ? 6.770 -5.100 28.695 1.00 45.41 249 ASP A CA 1
ATOM 1895 C C . ASP A 1 249 ? 8.263 -5.092 28.302 1.00 45.41 249 ASP A C 1
ATOM 1897 O O . ASP A 1 249 ? 8.653 -5.147 27.138 1.00 45.41 249 ASP A O 1
ATOM 1901 N N . THR A 1 250 ? 9.135 -4.997 29.306 1.00 37.41 250 THR A N 1
ATOM 1902 C CA . THR A 1 250 ? 10.590 -5.157 29.164 1.00 37.41 250 THR A CA 1
ATOM 1903 C C . THR A 1 250 ? 11.085 -6.417 29.875 1.00 37.41 250 THR A C 1
ATOM 1905 O O . THR A 1 250 ? 12.101 -6.363 30.577 1.00 37.41 250 THR A O 1
ATOM 1908 N N . THR A 1 251 ? 10.372 -7.539 29.757 1.00 38.03 251 THR A N 1
ATOM 1909 C CA . THR A 1 251 ? 10.845 -8.834 30.279 1.00 38.03 251 THR A CA 1
ATOM 1910 C C . THR A 1 251 ? 10.686 -9.952 29.276 1.00 38.03 251 THR A C 1
ATOM 1912 O O . THR A 1 251 ? 9.526 -10.187 28.878 1.00 38.03 251 THR A O 1
#

Solvent-accessible surface area (backbone atoms only — not comparable to full-atom values): 13544 Å² total; per-residue (Å²): 135,86,82,89,68,86,77,74,76,79,92,70,91,73,50,69,58,27,66,34,77,43,50,58,82,74,82,79,56,62,19,43,37,36,14,15,45,76,31,42,39,36,33,25,43,58,54,95,90,36,75,40,86,69,48,65,54,91,58,70,32,34,26,34,13,44,41,75,46,44,49,63,77,81,81,45,46,14,43,38,34,20,9,44,57,38,34,40,30,28,43,42,62,91,81,46,74,39,84,72,46,66,52,90,61,74,49,48,31,36,16,57,45,77,44,42,45,59,76,81,79,49,43,15,44,38,38,26,12,63,29,59,28,38,30,26,41,42,64,82,58,45,75,40,86,71,48,63,52,95,57,69,46,34,24,37,19,63,42,79,43,46,49,65,72,81,79,40,43,15,43,38,39,16,14,34,78,55,31,49,30,38,31,24,44,41,60,79,56,44,74,40,85,73,48,63,50,94,58,54,41,35,23,56,34,49,45,76,43,57,85,86,73,83,79,43,46,16,44,40,36,41,40,45,94,91,46,59,31,40,31,24,45,42,59,89,54,42,77,41,87,70,48,64,56,59,100,76,83,80,124

Radius of gyration: 18.67 Å; Cα contacts (8 Å, |Δi|>4): 695; chains: 1; bounding box: 47×41×50 Å

Mean predicted aligned error: 4.32 Å

Secondary structure (DSSP, 8-state):
----------S---EEEEEEEE-SSSSSSPEEEEEEEEEEEEEEEEETTEEEEEEEEEEEEEEEEEEEE-SSSSSSPEEEEEEES--EEEEEETTEEEEEEE-SS---EEEEEEE-SSSSSSPEEEEEEEEEEEEEE-SSS--EEEEEEEEEEEEEEEEEE-SSSSSSPEEEEEE-SSEEEEEEEESSS-EEEEEEEEEEE-EEEEEEE-SSSSSSPEEEEEE-TTPPPEEEEEETTEEEEEEE--TT---

Foldseek 3Di:
DDDPDDPDDDPDPFAWQEKDWDDQQPPPHTKIWTFTAQAWTWIWDDDPNYTHTQDTDPDRFGFQYKDWDDQQPPPGTKIWTQAAQWIWIWDQDNSDTDTDDIDPHGFGWQEWDWDDQQPPPGTKIWTFTQFKTWIFDGDNNDTHTDDIDPTTFRWNEWDWDDQQPPPGTKIWTFGADQQWTFIFDGDNNDTDTDDTDPTRFGWNYWDWDDPPPPPGTKIWTDGDPPAWTWIFDGDNNDTHTDDTDDPPPPD

pLDDT: mean 93.97, std 8.78, range [37.41, 98.81]

Nearest PDB structures (foldseek):
  7fik-assembly1_h  TM=7.876E-01  e=4.213E-06  Xenopus laevis
  6vbu-assembly1_7  TM=5.285E-01  e=2.230E-07  Bos taurus
  3ei2-assembly1_A  TM=7.449E-01  e=2.482E-05  Homo sapiens
  6dsz-assembly1_A  TM=7.070E-01  e=6.043E-04  Homo sapiens
  6zue-assembly1_A  TM=3.020E-01  e=1.322E-04  Homo sapiens